Protein AF-A0AAU1M6K6-F1 (afdb_monomer)

Secondary structure (DSSP, 8-state):
-HHHHHHHHHHHHHHHHHHSS--S-GGGGGG---EEEEEETTEEEEEHHHHHHHH---GGGGS-HHHHHHHHHHHHHHHHHHHHHHTTT----S--GGGT--GGGEEEEEE-HHHHHHHSS-TTS-HHHHHHHHHHHHHHHIIIIIGGG---HHHHHHHHHHHHHHHHHHHHHHHHHHHHHTTTS-HHHHHHHHHHHHSHHHHHHHHS-HHHHHHHHT-PPPHHHHTT--TTSGGGGHHHHHS-HHHHHHHHHHHHHHHHHHHHHHHHHTT-

pLDDT: mean 90.62, std 7.5, range [57.94, 98.25]

Solvent-accessible surface area (backbone atoms only — not comparable to full-atom values): 15129 Å² total; per-residue (Å²): 105,73,66,63,29,51,52,38,43,51,48,52,53,50,22,44,66,73,42,42,88,81,59,93,48,78,83,55,55,83,72,48,44,50,29,43,39,35,21,50,78,85,42,56,43,44,30,53,63,41,46,25,69,78,67,70,47,59,62,73,42,72,76,40,69,85,52,34,52,58,52,57,47,50,53,50,52,52,54,49,49,52,50,35,58,76,53,74,59,64,79,84,86,70,80,50,31,74,79,71,64,53,75,87,42,52,46,79,47,77,35,37,48,70,68,50,43,63,62,23,48,55,76,85,55,53,62,26,53,43,50,52,51,49,39,46,37,9,53,36,36,37,53,49,54,52,47,56,66,39,78,40,79,89,47,44,62,58,51,52,50,51,46,52,53,53,48,44,54,44,53,57,49,51,52,52,45,43,75,74,45,43,88,72,43,52,71,71,57,36,48,52,54,46,54,50,57,68,32,70,68,43,42,49,57,75,67,49,57,68,68,57,58,41,36,72,73,80,43,78,60,57,70,83,43,50,79,60,47,34,95,87,37,76,77,33,30,52,46,62,65,73,32,59,71,67,56,25,47,49,51,69,72,38,46,64,62,50,45,44,50,48,32,50,50,46,36,58,51,43,60,104

Radius of gyration: 20.3 Å; Cα contacts (8 Å, |Δi|>4): 291; chains: 1; bounding box: 46×46×63 Å

Mean predicted aligned error: 5.07 Å

Sequence (272 aa):
MAEVSADFRRIIDEHRQEFLNNTWLPLARSLEKDLVLWRFRGRLVSTSHTASFFLALPPQSFQKLDVLGPEVRAIAVEQGSYIAAAANGLPWEGRSFLDAVQKTDLTEKEVRAEKHYQRSFDPVLPEEAKASLTAMTCALNTVDLLLADDTGYSSAFSVWKLRYIVLHHVLSSLRKLDEQHGAELRPPDRALLKEILNAPTSILILQAHGGFRNTLMHYRPERRVEEQLSLHAPFYGLLDAYFPADEARSLGDGLASHTAHVADRMHAWSGG

Nearest PDB structures (foldseek):
  6vfk-assembly1_B  TM=3.993E-01  e=2.623E+00  synthetic construct
  6u1s-assembly1_A  TM=3.417E-01  e=5.277E+00  synthetic construct

Structure (mmCIF, N/CA/C/O backbone):
data_AF-A0AAU1M6K6-F1
#
_entry.id   AF-A0AAU1M6K6-F1
#
loop_
_atom_site.group_PDB
_atom_site.id
_atom_site.type_symbol
_atom_site.label_atom_id
_atom_site.label_alt_id
_atom_site.label_comp_id
_atom_site.label_asym_id
_atom_site.label_entity_id
_atom_site.label_seq_id
_atom_site.pdbx_PDB_ins_code
_atom_site.Cartn_x
_atom_site.Cartn_y
_atom_site.Cartn_z
_atom_site.occupancy
_atom_site.B_iso_or_equiv
_atom_site.auth_seq_id
_atom_site.auth_comp_id
_atom_site.auth_asym_id
_atom_site.auth_atom_id
_atom_site.pdbx_PDB_model_num
ATOM 1 N N . MET A 1 1 ? -8.595 11.174 -2.517 1.00 62.31 1 MET A N 1
ATOM 2 C CA . MET A 1 1 ? -8.652 11.051 -1.052 1.00 62.31 1 MET A CA 1
ATOM 3 C C . MET A 1 1 ? -10.093 11.042 -0.588 1.00 62.31 1 MET A C 1
ATOM 5 O O . MET A 1 1 ? -10.468 10.030 -0.036 1.00 62.31 1 MET A O 1
ATOM 9 N N . ALA A 1 2 ? -10.920 12.043 -0.916 1.00 73.56 2 ALA A N 1
ATOM 10 C CA . ALA A 1 2 ? -12.325 12.086 -0.484 1.00 73.56 2 ALA A CA 1
ATOM 11 C C . ALA A 1 2 ? -13.145 10.802 -0.757 1.00 73.56 2 ALA A C 1
ATOM 13 O O . ALA A 1 2 ? -13.789 10.309 0.160 1.00 73.56 2 ALA A O 1
ATOM 14 N N . GLU A 1 3 ? -13.080 10.230 -1.967 1.00 78.56 3 GLU A N 1
ATOM 15 C CA . GLU A 1 3 ? -13.801 8.983 -2.302 1.00 78.56 3 GLU A CA 1
ATOM 16 C C . GLU A 1 3 ? -13.290 7.774 -1.500 1.00 78.56 3 GLU A C 1
ATOM 18 O O . GLU A 1 3 ? -14.066 7.121 -0.816 1.00 78.56 3 GLU A O 1
ATOM 23 N N . VAL A 1 4 ? -11.972 7.545 -1.478 1.00 84.56 4 VAL A N 1
ATOM 24 C CA . VAL A 1 4 ? -11.348 6.458 -0.694 1.00 84.56 4 VAL A CA 1
ATOM 25 C C . VAL A 1 4 ? -11.658 6.595 0.802 1.00 84.56 4 VAL A C 1
ATOM 27 O O . VAL A 1 4 ? -11.960 5.613 1.473 1.00 84.56 4 VAL A O 1
ATOM 30 N N . SER A 1 5 ? -11.637 7.818 1.334 1.00 86.81 5 SER A N 1
ATOM 31 C CA . SER A 1 5 ? -12.045 8.101 2.711 1.00 86.81 5 SER A CA 1
ATOM 32 C C . SER A 1 5 ? -13.520 7.765 2.954 1.00 86.81 5 SER A C 1
ATOM 34 O O . SER A 1 5 ? -13.850 7.227 4.007 1.00 86.81 5 SER A O 1
ATOM 36 N N . ALA A 1 6 ? -14.411 8.030 1.996 1.00 91.62 6 ALA A N 1
ATOM 37 C CA . ALA A 1 6 ? -15.816 7.645 2.108 1.00 91.62 6 ALA A CA 1
ATOM 38 C C . ALA A 1 6 ? -15.994 6.116 2.126 1.00 91.62 6 ALA A C 1
ATOM 40 O O . ALA A 1 6 ? -16.757 5.608 2.949 1.00 91.62 6 ALA A O 1
ATOM 41 N N . ASP A 1 7 ? -15.242 5.383 1.301 1.00 94.12 7 ASP A N 1
ATOM 42 C CA . ASP A 1 7 ? -15.256 3.917 1.302 1.00 94.12 7 ASP A CA 1
ATOM 43 C C . ASP A 1 7 ? -14.778 3.344 2.638 1.00 94.12 7 ASP A C 1
ATOM 45 O O . ASP A 1 7 ? -15.442 2.483 3.215 1.00 94.12 7 ASP A O 1
ATOM 49 N N . PHE A 1 8 ? -13.664 3.850 3.179 1.00 96.44 8 PHE A N 1
ATOM 50 C CA . PHE A 1 8 ? -13.180 3.404 4.487 1.00 96.44 8 PHE A CA 1
ATOM 51 C C . PHE A 1 8 ? -14.142 3.753 5.617 1.00 96.44 8 PHE A C 1
ATOM 53 O O . PHE A 1 8 ? -14.324 2.930 6.509 1.00 96.44 8 PHE A O 1
ATOM 60 N N . ARG A 1 9 ? -14.791 4.922 5.577 1.00 97.19 9 ARG A N 1
ATOM 61 C CA . ARG A 1 9 ? -15.832 5.267 6.552 1.00 97.19 9 ARG A CA 1
ATOM 62 C C . ARG A 1 9 ? -16.959 4.235 6.530 1.00 97.19 9 ARG A C 1
ATOM 64 O O . ARG A 1 9 ? -17.299 3.698 7.578 1.00 97.19 9 ARG A O 1
ATOM 71 N N . ARG A 1 10 ? -17.469 3.900 5.340 1.00 97.44 10 ARG A N 1
ATOM 72 C CA . ARG A 1 10 ? -18.501 2.868 5.172 1.00 97.44 10 ARG A CA 1
ATOM 73 C C . ARG A 1 10 ? -18.041 1.513 5.721 1.00 97.44 10 ARG A C 1
ATOM 75 O O . ARG A 1 10 ? -18.763 0.909 6.502 1.00 97.44 10 ARG A O 1
ATOM 82 N N . ILE A 1 11 ? -16.836 1.064 5.366 1.00 97.44 11 ILE A N 1
ATOM 83 C CA . ILE A 1 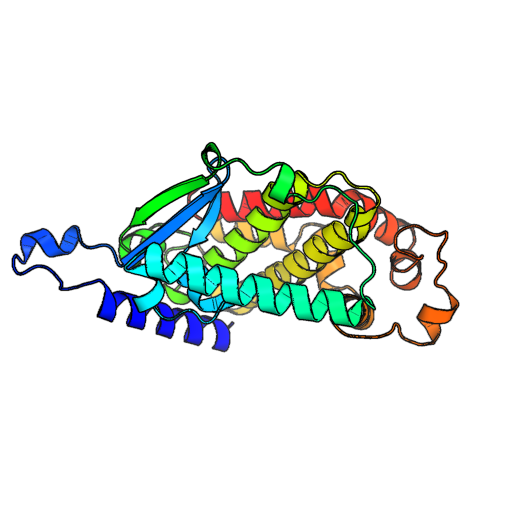11 ? -16.280 -0.223 5.823 1.00 97.44 11 ILE A CA 1
ATOM 84 C C . ILE A 1 11 ? -16.165 -0.276 7.352 1.00 97.44 11 ILE A C 1
ATOM 86 O O . ILE A 1 11 ? -16.524 -1.289 7.952 1.00 97.44 11 ILE A O 1
ATOM 90 N N . ILE A 1 12 ? -15.675 0.802 7.975 1.00 97.75 12 ILE A N 1
ATOM 91 C CA . ILE A 1 12 ? -15.562 0.915 9.435 1.00 97.75 12 ILE A CA 1
ATOM 92 C C . ILE A 1 12 ? -16.949 0.810 10.077 1.00 97.75 12 ILE A C 1
ATOM 94 O O . ILE A 1 12 ? -17.127 0.058 11.034 1.00 97.75 12 ILE A O 1
ATOM 98 N N . ASP A 1 13 ? -17.937 1.538 9.556 1.00 97.38 13 ASP A N 1
ATOM 99 C CA . ASP A 1 13 ? -19.293 1.534 10.106 1.00 97.38 13 ASP A CA 1
ATOM 100 C C . ASP A 1 13 ? -19.966 0.160 9.964 1.00 97.38 13 ASP A C 1
ATOM 102 O O . ASP A 1 13 ? -20.587 -0.320 10.913 1.00 97.38 13 ASP A O 1
ATOM 106 N N . GLU A 1 14 ? -19.788 -0.512 8.827 1.00 97.12 14 GLU A N 1
ATOM 107 C CA . GLU A 1 14 ? -20.291 -1.870 8.591 1.00 97.12 14 GLU A CA 1
ATOM 108 C C . GLU A 1 14 ? -19.639 -2.896 9.537 1.00 97.12 14 GLU A C 1
ATOM 110 O O . GLU A 1 14 ? -20.337 -3.721 10.125 1.00 97.12 14 GLU A O 1
ATOM 115 N N . HIS A 1 15 ? -18.323 -2.815 9.768 1.00 97.00 15 HIS A N 1
ATOM 116 C CA . HIS A 1 15 ? -17.641 -3.679 10.743 1.00 97.00 15 HIS A CA 1
ATOM 117 C C . HIS A 1 15 ? -18.132 -3.433 12.168 1.00 97.00 15 HIS A C 1
ATOM 119 O O . HIS A 1 15 ? -18.357 -4.374 12.928 1.00 97.00 15 HIS A O 1
ATOM 125 N N . ARG A 1 16 ? -18.338 -2.169 12.542 1.00 96.62 16 ARG A N 1
ATOM 126 C CA . ARG A 1 16 ? -18.864 -1.816 13.863 1.00 96.62 16 ARG A CA 1
ATOM 127 C C . ARG A 1 16 ? -20.260 -2.376 14.088 1.00 96.62 16 ARG A C 1
ATOM 129 O O . ARG A 1 16 ? -20.544 -2.862 15.179 1.00 96.62 16 ARG A O 1
ATOM 136 N N . GLN A 1 17 ? -21.122 -2.292 13.079 1.00 95.50 17 GLN A N 1
ATOM 137 C CA . GLN A 1 17 ? -22.475 -2.842 13.142 1.00 95.50 17 GLN A CA 1
ATOM 138 C C . GLN A 1 17 ? -22.464 -4.365 13.278 1.00 95.50 17 GLN A C 1
ATOM 140 O O . GLN A 1 17 ? -23.272 -4.902 14.028 1.00 95.50 17 GLN A O 1
ATOM 145 N N . GLU A 1 18 ? -21.538 -5.041 12.597 1.00 95.12 18 GLU A N 1
ATOM 146 C CA . GLU A 1 18 ? -21.450 -6.500 12.622 1.00 95.12 18 GLU A CA 1
ATOM 147 C C . GLU A 1 18 ? -20.834 -7.046 13.920 1.00 95.12 18 GLU A C 1
ATOM 149 O O . GLU A 1 18 ? -21.307 -8.039 14.470 1.00 95.12 18 GLU A O 1
ATOM 154 N N . PHE A 1 19 ? -19.764 -6.419 14.417 1.00 94.88 19 PHE A N 1
ATOM 155 C CA . PHE A 1 19 ? -18.916 -7.016 15.455 1.00 94.88 19 PHE A CA 1
ATOM 156 C C . PHE A 1 19 ? -19.085 -6.419 16.857 1.00 94.88 19 PHE A C 1
ATOM 158 O O . PHE A 1 19 ? -18.608 -7.006 17.834 1.00 94.88 19 PHE A O 1
ATOM 165 N N . LEU A 1 20 ? -19.744 -5.265 16.992 1.00 94.31 20 LEU A N 1
ATOM 166 C CA . LEU A 1 20 ? -19.901 -4.575 18.275 1.00 94.31 20 LEU A CA 1
ATOM 167 C C . LEU A 1 20 ? -21.320 -4.679 18.830 1.00 94.31 20 LEU A C 1
ATOM 169 O O . LEU A 1 20 ? -22.262 -5.049 18.139 1.00 94.31 20 LEU A O 1
ATOM 173 N N . ASN A 1 21 ? -21.480 -4.299 20.099 1.00 90.06 21 ASN A N 1
ATOM 174 C CA . ASN A 1 21 ? -22.718 -4.439 20.870 1.00 90.06 21 ASN A CA 1
ATOM 175 C C . ASN A 1 21 ? -23.214 -5.892 20.975 1.00 90.06 21 ASN A C 1
ATOM 177 O O . ASN A 1 21 ? -24.410 -6.135 21.138 1.00 90.06 21 ASN A O 1
ATOM 181 N N . ASN A 1 22 ? -22.296 -6.857 20.921 1.00 86.75 22 ASN A N 1
ATOM 182 C CA . ASN A 1 22 ? -22.595 -8.285 21.013 1.00 86.75 22 ASN A CA 1
ATOM 183 C C . ASN A 1 22 ? -22.625 -8.797 22.466 1.00 86.75 22 ASN A C 1
ATOM 185 O O . ASN A 1 22 ? -22.927 -9.966 22.708 1.00 86.75 22 ASN A O 1
ATOM 189 N N . THR A 1 23 ? -22.342 -7.931 23.446 1.00 85.94 23 THR A N 1
ATOM 190 C CA . THR A 1 23 ? -22.410 -8.264 24.873 1.00 85.94 23 THR A CA 1
ATOM 191 C C . THR A 1 23 ? -23.577 -7.591 25.598 1.00 85.94 23 THR A C 1
ATOM 193 O O . THR A 1 23 ? -23.852 -6.398 25.446 1.00 85.94 23 THR A O 1
ATOM 196 N N . TRP A 1 24 ? -24.239 -8.358 26.467 1.00 87.94 24 TRP A N 1
ATOM 197 C CA . TRP A 1 24 ? -25.318 -7.872 27.331 1.00 87.94 24 TRP A CA 1
ATOM 198 C C . TRP A 1 24 ? -24.808 -7.035 28.520 1.00 87.94 24 TRP A C 1
ATOM 200 O O . TRP A 1 24 ? -25.581 -6.291 29.120 1.00 87.94 24 TRP A O 1
ATOM 210 N N . LEU A 1 25 ? -23.514 -7.128 28.858 1.00 90.44 25 LEU A N 1
ATOM 211 C CA . LEU A 1 25 ? -22.886 -6.417 29.977 1.00 90.44 25 LEU A CA 1
ATOM 212 C C . LEU A 1 25 ? -22.258 -5.090 29.515 1.00 90.44 25 LEU A C 1
ATOM 214 O O . LEU A 1 25 ? -21.227 -5.118 28.840 1.00 90.44 25 LEU A O 1
ATOM 218 N N . PRO A 1 26 ? -22.759 -3.912 29.940 1.00 86.88 26 PRO A N 1
ATOM 219 C CA . PRO A 1 26 ? -22.221 -2.621 29.495 1.00 86.88 26 PRO A CA 1
ATOM 220 C C . PRO A 1 26 ? -20.719 -2.439 29.753 1.00 86.88 26 PRO A C 1
ATOM 222 O O . PRO A 1 26 ? -20.013 -1.871 28.924 1.00 86.88 26 PRO A O 1
ATOM 225 N N . LEU A 1 27 ? -20.208 -2.970 30.869 1.00 89.50 27 LEU A N 1
ATOM 226 C CA . LEU A 1 27 ? -18.786 -2.896 31.227 1.00 89.50 27 LEU A CA 1
ATOM 227 C C . LEU A 1 27 ? -17.891 -3.723 30.286 1.00 89.50 27 LEU A C 1
ATOM 229 O O . LEU A 1 27 ? -16.735 -3.364 30.056 1.00 89.50 27 LEU A O 1
ATOM 233 N N . ALA A 1 28 ? -18.429 -4.797 29.700 1.00 88.69 28 ALA A N 1
ATOM 234 C CA . ALA A 1 28 ? -17.701 -5.661 28.776 1.00 88.69 28 ALA A CA 1
ATOM 235 C C . ALA A 1 28 ? -17.595 -5.070 27.358 1.00 88.69 28 ALA A C 1
ATOM 237 O O . ALA A 1 28 ? -16.725 -5.490 26.601 1.00 88.69 28 ALA A O 1
ATOM 238 N N . ARG A 1 29 ? -18.392 -4.046 27.005 1.00 88.19 29 ARG A N 1
ATOM 239 C CA . ARG A 1 29 ? -18.372 -3.415 25.665 1.00 88.19 29 ARG A CA 1
ATOM 240 C C . ARG A 1 29 ? -17.002 -2.873 25.265 1.00 88.19 29 ARG A C 1
ATOM 242 O O . ARG A 1 29 ? -16.627 -2.879 24.100 1.00 88.19 29 ARG A O 1
ATOM 249 N N . SER A 1 30 ? -16.212 -2.429 26.242 1.00 87.25 30 SER A N 1
ATOM 250 C CA . SER A 1 30 ? -14.858 -1.912 26.003 1.00 87.25 30 SER A CA 1
ATOM 251 C C . SER A 1 30 ? -13.851 -2.977 25.529 1.00 87.25 30 SER A C 1
ATOM 253 O O . SER A 1 30 ? -12.761 -2.613 25.054 1.00 87.25 30 SER A O 1
ATOM 255 N N . LEU A 1 31 ? -14.206 -4.262 25.675 1.00 89.69 31 LEU A N 1
ATOM 256 C CA . LEU A 1 31 ? -13.426 -5.428 25.262 1.00 89.69 31 LEU A CA 1
ATOM 257 C C . LEU A 1 31 ? -13.758 -5.891 23.841 1.00 89.69 31 LEU A C 1
ATOM 259 O O . LEU A 1 31 ? -12.915 -6.562 23.250 1.00 89.69 31 LEU A O 1
ATOM 263 N N . GLU A 1 32 ? -14.916 -5.506 23.297 1.00 93.38 32 GLU A N 1
ATOM 264 C CA . GLU A 1 32 ? -15.340 -5.867 21.942 1.00 93.38 32 GLU A CA 1
ATOM 265 C C . GLU A 1 32 ? -14.319 -5.407 20.891 1.00 93.38 32 GLU A C 1
ATOM 267 O O . GLU A 1 32 ? -13.649 -4.374 21.049 1.00 93.38 32 GLU A O 1
ATOM 272 N N . LYS A 1 33 ? -14.206 -6.193 19.821 1.00 95.69 33 LYS A N 1
ATOM 273 C CA . LYS A 1 33 ? -13.241 -6.034 18.731 1.00 95.69 33 LYS A CA 1
ATOM 274 C C . LYS A 1 33 ? -13.995 -6.023 17.411 1.00 95.69 33 LYS A C 1
ATOM 276 O O . LYS A 1 33 ? -14.911 -6.809 17.238 1.00 95.69 33 LYS A O 1
ATOM 281 N N . ASP A 1 34 ? -13.596 -5.140 16.513 1.00 96.75 34 ASP A N 1
ATOM 282 C CA . ASP A 1 34 ? -14.179 -4.930 15.180 1.00 96.75 34 ASP A CA 1
ATOM 283 C C . ASP A 1 34 ? -13.103 -4.858 14.089 1.00 96.75 34 ASP A C 1
ATOM 285 O O . ASP A 1 34 ? -13.408 -4.626 12.924 1.00 96.75 34 ASP A O 1
ATOM 289 N N . LEU A 1 35 ? -11.831 -5.056 14.449 1.00 97.38 35 LEU A N 1
ATOM 290 C CA . LEU A 1 35 ? -10.710 -4.985 13.525 1.00 97.38 35 LEU A CA 1
ATOM 291 C C . LEU A 1 35 ? -9.717 -6.111 13.787 1.00 97.38 35 LEU A C 1
ATOM 293 O O . LEU A 1 35 ? -9.193 -6.245 14.894 1.00 97.38 35 LEU A O 1
ATOM 297 N N . VAL A 1 36 ? -9.387 -6.856 12.738 1.00 96.69 36 VAL A N 1
ATOM 298 C CA . VAL A 1 36 ? -8.306 -7.846 12.757 1.00 96.69 36 VAL A CA 1
ATOM 299 C C . VAL A 1 36 ? -7.059 -7.237 12.126 1.00 96.69 36 VAL A C 1
ATOM 301 O O . VAL A 1 36 ? -7.145 -6.578 11.090 1.00 96.69 36 VAL A O 1
ATOM 304 N N . LEU A 1 37 ? -5.899 -7.436 12.752 1.00 97.12 37 LEU A N 1
ATOM 305 C CA . LEU A 1 37 ? -4.590 -7.026 12.247 1.00 97.12 37 LEU A CA 1
ATOM 306 C C . LEU A 1 37 ? -3.775 -8.267 11.879 1.00 97.12 37 LEU A C 1
ATOM 308 O O . LEU A 1 37 ? -3.483 -9.081 12.757 1.00 97.12 37 LEU A O 1
ATOM 312 N N . TRP A 1 38 ? -3.338 -8.366 10.624 1.00 95.75 38 TRP A N 1
ATOM 313 C CA . TRP A 1 38 ? -2.443 -9.429 10.167 1.00 95.75 38 TRP A CA 1
ATOM 314 C C . TRP A 1 38 ? -1.035 -8.894 9.956 1.00 95.75 38 TRP A C 1
ATOM 316 O O . TRP A 1 38 ? -0.811 -7.931 9.214 1.00 95.75 38 TRP A O 1
ATOM 326 N N . ARG A 1 39 ? -0.071 -9.525 10.626 1.00 96.00 39 ARG A N 1
ATOM 327 C CA . ARG A 1 39 ? 1.337 -9.134 10.584 1.00 96.00 39 ARG A CA 1
ATOM 328 C C . ARG A 1 39 ? 2.200 -10.259 10.051 1.00 96.00 39 ARG A C 1
ATOM 330 O O . ARG A 1 39 ? 2.149 -11.362 10.585 1.00 96.00 39 ARG A O 1
ATOM 337 N N . PHE A 1 40 ? 3.028 -9.944 9.065 1.00 93.94 40 PHE A N 1
ATOM 338 C CA . PHE A 1 40 ? 4.049 -10.833 8.529 1.00 93.94 40 PHE A CA 1
ATOM 339 C C . PHE A 1 40 ? 5.414 -10.396 9.061 1.00 93.94 40 PHE A C 1
ATOM 341 O O . PHE A 1 40 ? 5.781 -9.227 8.915 1.0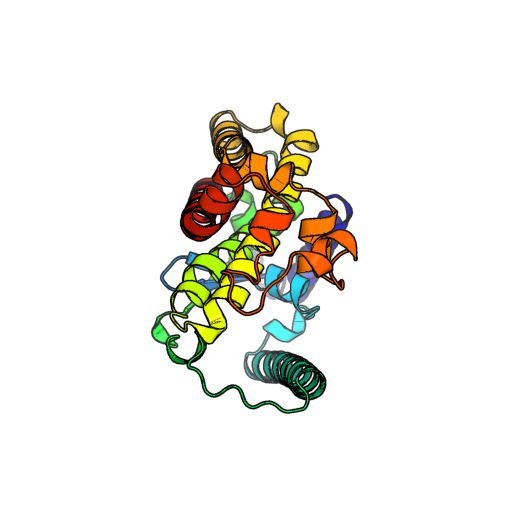0 93.94 40 PHE A O 1
ATOM 348 N N . ARG A 1 41 ? 6.131 -11.298 9.743 1.00 92.75 41 ARG A N 1
ATOM 349 C CA . ARG A 1 41 ? 7.431 -11.016 10.391 1.00 92.75 41 ARG A CA 1
ATOM 350 C C . ARG A 1 41 ? 7.406 -9.721 11.227 1.00 92.75 41 ARG A C 1
ATOM 352 O O . ARG A 1 41 ? 8.306 -8.890 11.174 1.00 92.75 41 ARG A O 1
ATOM 359 N N . GLY A 1 42 ? 6.317 -9.526 11.977 1.00 93.19 42 GLY A N 1
ATOM 360 C CA . GLY A 1 42 ? 6.102 -8.376 12.865 1.00 93.19 42 GLY A CA 1
ATOM 361 C C . GLY A 1 42 ? 5.527 -7.114 12.207 1.00 93.19 42 GLY A C 1
ATOM 362 O O . GLY A 1 42 ? 4.986 -6.260 12.916 1.00 93.19 42 GLY A O 1
ATOM 363 N N . ARG A 1 43 ? 5.529 -6.991 10.875 1.00 94.75 43 ARG A N 1
ATOM 364 C CA . ARG A 1 43 ? 5.016 -5.804 10.167 1.00 94.75 43 ARG A CA 1
ATOM 365 C C . ARG A 1 43 ? 3.601 -6.011 9.646 1.00 94.75 43 ARG A C 1
ATOM 367 O O . ARG A 1 43 ? 3.244 -7.100 9.216 1.00 94.75 43 ARG A O 1
ATOM 374 N N . LEU A 1 44 ? 2.780 -4.965 9.707 1.00 96.56 44 LEU A N 1
ATOM 375 C CA . LEU A 1 44 ? 1.369 -5.022 9.316 1.00 96.56 44 LEU A CA 1
ATOM 376 C C . LEU A 1 44 ? 1.235 -5.161 7.797 1.00 96.56 44 LEU A C 1
ATOM 378 O O . LEU A 1 44 ? 1.611 -4.244 7.076 1.00 96.56 44 LEU A O 1
ATOM 382 N N . VAL A 1 45 ? 0.689 -6.277 7.322 1.00 95.62 45 VAL A N 1
ATOM 383 C CA . VAL A 1 45 ? 0.513 -6.545 5.882 1.00 95.62 45 VAL A CA 1
ATOM 384 C C . VAL A 1 45 ? -0.944 -6.518 5.449 1.00 95.62 45 VAL A C 1
ATOM 386 O O . VAL A 1 45 ? -1.219 -6.366 4.266 1.00 95.62 45 VAL A O 1
ATOM 389 N N . SER A 1 46 ? -1.887 -6.626 6.388 1.00 96.38 46 SER A N 1
ATOM 390 C CA . SER A 1 46 ? -3.309 -6.444 6.107 1.00 96.38 46 SER A CA 1
ATOM 391 C C . SER A 1 46 ? -4.099 -6.159 7.389 1.00 96.38 46 SER A C 1
ATOM 393 O O . SER A 1 46 ? -3.631 -6.399 8.505 1.00 96.38 46 SER A O 1
ATOM 395 N N . THR A 1 47 ? -5.322 -5.666 7.219 1.00 97.62 47 THR A N 1
ATOM 396 C CA . THR A 1 47 ? -6.360 -5.588 8.256 1.00 97.62 47 THR A CA 1
ATOM 397 C C . THR A 1 47 ? -7.700 -6.015 7.667 1.00 97.62 47 THR A C 1
ATOM 399 O O . THR A 1 47 ? -7.844 -5.982 6.444 1.00 97.62 47 THR A O 1
ATOM 402 N N . SER A 1 48 ? -8.695 -6.381 8.483 1.00 97.12 48 SER A N 1
ATOM 403 C CA . SER A 1 48 ? -10.031 -6.734 7.957 1.00 97.12 48 SER A CA 1
ATOM 404 C C . SER A 1 48 ? -10.641 -5.594 7.130 1.00 97.12 48 SER A C 1
ATOM 406 O O . SER A 1 48 ? -11.181 -5.838 6.053 1.00 97.12 48 SER A O 1
ATOM 408 N N . HIS A 1 49 ? -10.433 -4.335 7.533 1.00 97.88 49 HIS A N 1
ATOM 409 C CA . HIS A 1 49 ? -10.831 -3.166 6.738 1.00 97.88 49 HIS A CA 1
ATOM 410 C C . HIS A 1 49 ? -10.083 -3.062 5.401 1.00 97.88 49 HIS A C 1
ATOM 412 O O . HIS A 1 49 ? -10.697 -2.816 4.367 1.00 97.88 49 HIS A O 1
ATOM 418 N N . THR A 1 50 ? -8.761 -3.263 5.401 1.00 96.94 50 THR A N 1
ATOM 419 C CA . THR A 1 50 ? -7.942 -3.243 4.178 1.00 96.94 50 THR A CA 1
ATOM 420 C C . THR A 1 50 ? -8.347 -4.370 3.225 1.00 96.94 50 THR A C 1
ATOM 422 O O . THR A 1 50 ? -8.479 -4.141 2.025 1.00 96.94 50 THR A O 1
ATOM 425 N N . ALA A 1 51 ? -8.586 -5.574 3.750 1.00 95.50 51 ALA A N 1
ATOM 426 C CA . ALA A 1 51 ? -9.063 -6.715 2.976 1.00 95.50 51 ALA A CA 1
ATOM 427 C C . ALA A 1 51 ? -10.454 -6.444 2.385 1.00 95.50 51 ALA A C 1
ATOM 429 O O . ALA A 1 51 ? -10.659 -6.672 1.198 1.00 95.50 51 ALA A O 1
ATOM 430 N N . SER A 1 52 ? -11.372 -5.876 3.171 1.00 95.94 52 SER A N 1
ATOM 431 C CA . SER A 1 52 ? -12.700 -5.466 2.694 1.00 95.94 52 SER A CA 1
ATOM 432 C C . SER A 1 52 ? -12.610 -4.448 1.560 1.00 95.94 52 SER A C 1
ATOM 434 O O . SER A 1 52 ? -13.313 -4.568 0.564 1.00 95.94 52 SER A O 1
ATOM 436 N N . PHE A 1 53 ? -11.703 -3.473 1.673 1.00 95.75 53 PHE A N 1
ATOM 437 C CA . PHE A 1 53 ? -11.499 -2.456 0.644 1.00 95.75 53 PHE A CA 1
ATOM 438 C C . PHE A 1 53 ? -10.961 -3.047 -0.668 1.00 95.75 53 PHE A C 1
ATOM 440 O O . PHE A 1 53 ? -11.510 -2.780 -1.732 1.00 95.75 53 PHE A O 1
ATOM 447 N N . PHE A 1 54 ? -9.900 -3.860 -0.613 1.00 92.50 54 PHE A N 1
ATOM 448 C CA . PHE A 1 54 ? -9.246 -4.369 -1.826 1.00 92.50 54 PHE A CA 1
ATOM 449 C C . PHE A 1 54 ? -9.935 -5.581 -2.458 1.00 92.50 54 PHE A C 1
ATOM 451 O O . PHE A 1 54 ? -9.813 -5.777 -3.665 1.00 92.50 54 PHE A O 1
ATOM 458 N N . LEU A 1 55 ? -10.621 -6.403 -1.661 1.00 92.19 55 LEU A N 1
ATOM 459 C CA . LEU A 1 55 ? -11.255 -7.644 -2.118 1.00 92.19 55 LEU A CA 1
ATOM 460 C C . LEU A 1 55 ? -12.784 -7.549 -2.173 1.00 92.19 55 LEU A C 1
ATOM 462 O O . LEU A 1 55 ? -13.429 -8.531 -2.522 1.00 92.19 55 LEU A O 1
ATOM 466 N N . ALA A 1 56 ? -13.358 -6.394 -1.816 1.00 92.31 56 ALA A N 1
ATOM 467 C CA . ALA A 1 56 ? -14.803 -6.186 -1.699 1.00 92.31 56 ALA A CA 1
ATOM 468 C C . ALA A 1 56 ? -15.499 -7.218 -0.784 1.00 92.31 56 ALA A C 1
ATOM 470 O O . ALA A 1 56 ? -16.670 -7.540 -0.983 1.00 92.31 56 ALA A O 1
ATOM 471 N N . LEU A 1 57 ? -14.777 -7.738 0.218 1.00 92.06 57 LEU A N 1
ATOM 472 C CA . LEU A 1 57 ? -15.326 -8.688 1.182 1.00 92.06 57 LEU A CA 1
ATOM 473 C C . LEU A 1 57 ? -16.218 -7.957 2.192 1.00 92.06 57 LEU A C 1
ATOM 475 O O . LEU A 1 57 ? -15.784 -6.951 2.763 1.00 92.06 57 LEU A O 1
ATOM 479 N N . PRO A 1 58 ? -17.443 -8.441 2.438 1.00 93.19 58 PRO A N 1
ATOM 480 C CA . PRO A 1 58 ? -18.303 -7.868 3.456 1.00 93.19 58 PRO A CA 1
ATOM 481 C C . PRO A 1 58 ? -17.833 -8.282 4.871 1.00 93.19 58 PRO A C 1
ATOM 483 O O . PRO A 1 58 ? -17.133 -9.288 5.021 1.00 93.19 58 PRO A O 1
ATOM 486 N N . PRO A 1 59 ? -18.213 -7.552 5.940 1.00 92.31 59 PRO A N 1
ATOM 487 C CA . PRO A 1 59 ? -17.772 -7.858 7.305 1.00 92.31 59 PRO A CA 1
ATOM 488 C C . PRO A 1 59 ? -18.076 -9.297 7.748 1.00 92.31 59 PRO A C 1
ATOM 490 O O . PRO A 1 59 ? -17.290 -9.907 8.469 1.00 92.31 59 PRO A O 1
ATOM 493 N N . GLN A 1 60 ? -19.189 -9.873 7.285 1.00 91.81 60 GLN A N 1
ATOM 494 C CA . GLN A 1 60 ? -19.624 -11.221 7.657 1.00 91.81 60 GLN A CA 1
ATOM 495 C C . GLN A 1 60 ? -18.605 -12.294 7.251 1.00 91.81 60 GLN A C 1
ATOM 497 O O . GLN A 1 60 ? -18.456 -13.292 7.959 1.00 91.81 60 GLN A O 1
ATOM 502 N N . SER A 1 61 ? -17.843 -12.063 6.177 1.00 91.00 61 SER A N 1
ATOM 503 C CA . SER A 1 61 ? -16.780 -12.964 5.725 1.00 91.00 61 SER A CA 1
ATOM 504 C C . SER A 1 61 ? -15.697 -13.174 6.785 1.00 91.00 61 SER A C 1
ATOM 506 O O . SER A 1 61 ? -15.064 -14.224 6.811 1.00 91.00 61 SER A O 1
ATOM 508 N N . PHE A 1 62 ? -15.497 -12.217 7.697 1.00 90.69 62 PHE A N 1
ATOM 509 C CA . PHE A 1 62 ? -14.461 -12.279 8.734 1.00 90.69 62 PHE A CA 1
ATOM 510 C C . PHE A 1 62 ? -14.924 -12.942 10.039 1.00 90.69 62 PHE A C 1
ATOM 512 O O . PHE A 1 62 ? -14.110 -13.130 10.937 1.00 90.69 62 PHE A O 1
ATOM 519 N N . GLN A 1 63 ? -16.198 -13.333 10.164 1.00 84.88 63 GLN A N 1
ATOM 520 C CA . GLN A 1 63 ? -16.704 -13.978 11.384 1.00 84.88 63 GLN A CA 1
ATOM 521 C C . GLN A 1 63 ? -16.121 -15.367 11.618 1.00 84.88 63 GLN A C 1
ATOM 523 O O . GLN A 1 63 ? -15.982 -15.803 12.762 1.00 84.88 63 GLN A O 1
ATOM 528 N N . LYS A 1 64 ? -15.855 -16.101 10.534 1.00 82.44 64 LYS A N 1
ATOM 529 C CA . LYS A 1 64 ? -15.397 -17.481 10.615 1.00 82.44 64 LYS A CA 1
ATOM 530 C C . LYS A 1 64 ? -14.402 -17.800 9.508 1.00 82.44 64 LYS A C 1
ATOM 532 O O . LYS A 1 64 ? -14.631 -17.527 8.331 1.00 82.44 64 LYS A O 1
ATOM 537 N N . LEU A 1 65 ? -13.302 -18.443 9.892 1.00 76.44 65 LEU A N 1
ATOM 538 C CA . LEU A 1 65 ? -12.235 -18.837 8.967 1.00 76.44 65 LEU A CA 1
ATOM 539 C C . LEU A 1 65 ? -12.698 -19.847 7.904 1.00 76.44 65 LEU A C 1
ATOM 541 O O . LEU A 1 65 ? -12.130 -19.879 6.813 1.00 76.44 65 LEU A O 1
ATOM 545 N N . ASP A 1 66 ? -13.716 -20.656 8.205 1.00 83.12 66 ASP A N 1
ATOM 546 C CA . ASP A 1 66 ? -14.322 -21.604 7.263 1.00 83.12 66 ASP A CA 1
ATOM 547 C C . ASP A 1 66 ? -15.156 -20.920 6.167 1.00 83.12 66 ASP A C 1
ATOM 549 O O . ASP A 1 66 ? -15.426 -21.551 5.150 1.00 83.12 66 ASP A O 1
ATOM 553 N N . VAL A 1 67 ? -15.495 -19.636 6.329 1.00 83.94 67 VAL A N 1
ATOM 554 C CA . VAL A 1 67 ? -16.108 -18.790 5.292 1.00 83.94 67 VAL A CA 1
ATOM 555 C C . VAL A 1 67 ? -15.034 -18.000 4.541 1.00 83.94 67 VAL A C 1
ATOM 557 O O . VAL A 1 67 ? -14.954 -18.076 3.314 1.00 83.94 67 VAL A O 1
ATOM 560 N N . LEU A 1 68 ? -14.145 -17.316 5.273 1.00 87.69 68 LEU A N 1
ATOM 561 C CA . LEU A 1 68 ? -13.114 -16.457 4.683 1.00 87.69 68 LEU A CA 1
ATOM 562 C C . LEU A 1 68 ? -12.170 -17.221 3.746 1.00 87.69 68 LEU A C 1
ATOM 564 O O . LEU A 1 68 ? -11.852 -16.755 2.653 1.00 87.69 68 LEU A O 1
ATOM 568 N N . GLY A 1 69 ? -11.699 -18.397 4.175 1.00 87.06 69 GLY A N 1
ATOM 569 C CA . GLY A 1 69 ? -10.733 -19.194 3.419 1.00 87.06 69 GLY A CA 1
ATOM 570 C C . GLY A 1 69 ? -11.241 -19.576 2.022 1.00 87.06 69 GLY A C 1
ATOM 571 O O . GLY A 1 69 ? -10.551 -19.300 1.037 1.00 87.06 69 GLY A O 1
ATOM 572 N N . PRO A 1 70 ? -12.435 -20.189 1.904 1.00 90.88 70 PRO A N 1
ATOM 573 C CA . PRO A 1 70 ? -13.053 -20.473 0.613 1.00 90.88 70 PRO A CA 1
ATOM 574 C C . PRO A 1 70 ? -13.298 -19.242 -0.265 1.00 90.88 70 PRO A C 1
ATOM 576 O O . PRO A 1 70 ? -13.037 -19.328 -1.464 1.00 90.88 70 PRO A O 1
ATOM 579 N N . GLU A 1 71 ? -13.740 -18.111 0.292 1.00 89.19 71 GLU A N 1
ATOM 580 C CA . GLU A 1 71 ? -13.971 -16.880 -0.483 1.00 89.19 71 GLU A CA 1
ATOM 581 C C . GLU A 1 71 ? -12.671 -16.307 -1.054 1.00 89.19 71 GLU A C 1
ATOM 583 O O . GLU A 1 71 ? -12.566 -16.077 -2.260 1.00 89.19 71 GLU A O 1
ATOM 588 N N . VAL A 1 72 ? -11.636 -16.163 -0.220 1.00 89.69 72 VAL A N 1
ATOM 589 C CA . VAL A 1 72 ? -10.312 -15.701 -0.669 1.00 89.69 72 VAL A CA 1
ATOM 590 C C . VAL A 1 72 ? -9.730 -16.662 -1.707 1.00 89.69 72 VAL A C 1
ATOM 592 O O . VAL A 1 72 ? -9.157 -16.227 -2.707 1.00 89.69 72 VAL A O 1
ATOM 595 N N . ARG A 1 73 ? -9.915 -17.977 -1.520 1.00 89.81 73 ARG A N 1
ATOM 596 C CA . ARG A 1 73 ? -9.500 -18.983 -2.505 1.00 89.81 73 ARG A CA 1
ATOM 597 C C . ARG A 1 73 ? -10.252 -18.828 -3.824 1.00 89.81 73 ARG A C 1
ATOM 599 O O . ARG A 1 73 ? -9.622 -18.957 -4.868 1.00 89.81 73 ARG A O 1
ATOM 606 N N . ALA A 1 74 ? -11.559 -18.578 -3.797 1.00 91.06 74 ALA A N 1
ATOM 607 C CA . ALA A 1 74 ? -12.355 -18.387 -5.006 1.00 91.06 74 ALA A CA 1
ATOM 608 C C . ALA A 1 74 ? -11.854 -17.177 -5.809 1.00 91.06 74 ALA A C 1
ATOM 610 O O . ALA A 1 74 ? -11.575 -17.325 -6.998 1.00 91.06 74 ALA A O 1
ATOM 611 N N . ILE A 1 75 ? -11.618 -16.042 -5.139 1.00 89.88 75 ILE A N 1
ATOM 612 C CA . ILE A 1 75 ? -11.041 -14.835 -5.754 1.00 89.88 75 ILE A CA 1
ATOM 613 C C . ILE A 1 75 ? -9.669 -15.141 -6.373 1.00 89.88 75 ILE A C 1
ATOM 615 O O . ILE A 1 75 ? -9.417 -14.808 -7.530 1.00 89.88 75 ILE A O 1
ATOM 619 N N . ALA A 1 76 ? -8.783 -15.815 -5.633 1.00 89.38 76 ALA A N 1
ATOM 620 C CA . ALA A 1 76 ? -7.448 -16.156 -6.124 1.00 89.38 76 ALA A CA 1
ATOM 621 C C . ALA A 1 76 ? -7.486 -17.109 -7.335 1.00 89.38 76 ALA A C 1
ATOM 623 O O . ALA A 1 76 ? -6.726 -16.931 -8.287 1.00 89.38 76 ALA A O 1
ATOM 624 N N . VAL A 1 77 ? -8.377 -18.108 -7.324 1.00 90.12 77 VAL A N 1
ATOM 625 C CA . VAL A 1 77 ? -8.562 -19.049 -8.443 1.00 90.12 77 VAL A CA 1
ATOM 626 C C . VAL A 1 77 ? -9.112 -18.337 -9.675 1.00 90.12 77 VAL A C 1
ATOM 628 O O . VAL A 1 77 ? -8.635 -18.598 -10.780 1.00 90.12 77 VAL A O 1
ATOM 631 N N . GLU A 1 78 ? -10.073 -17.429 -9.513 1.00 89.56 78 GLU A N 1
ATOM 632 C CA . GLU A 1 78 ? -10.620 -16.635 -10.616 1.00 89.56 78 GLU A CA 1
ATOM 633 C C . GLU A 1 78 ? -9.539 -15.747 -11.249 1.00 89.56 78 GLU A C 1
ATOM 635 O O . GLU A 1 78 ? -9.314 -15.811 -12.461 1.00 89.56 78 GLU A O 1
ATOM 640 N N . GLN A 1 79 ? -8.796 -14.997 -10.428 1.00 87.12 79 GLN A N 1
ATOM 641 C CA . GLN A 1 79 ? -7.686 -14.159 -10.890 1.00 87.12 79 GLN A CA 1
ATOM 642 C C . GLN A 1 79 ? -6.602 -14.983 -11.599 1.00 87.12 79 GLN A C 1
ATOM 644 O O . GLN A 1 79 ? -6.156 -14.618 -12.688 1.00 87.12 79 GLN A O 1
ATOM 649 N N . GLY A 1 80 ? -6.207 -16.119 -11.017 1.00 84.62 80 GLY A N 1
ATOM 650 C CA . GLY A 1 80 ? -5.228 -17.027 -11.612 1.00 84.62 80 GLY A CA 1
ATOM 651 C C . GLY A 1 80 ? -5.699 -17.609 -12.946 1.00 84.62 80 GLY A C 1
ATOM 652 O O . GLY A 1 8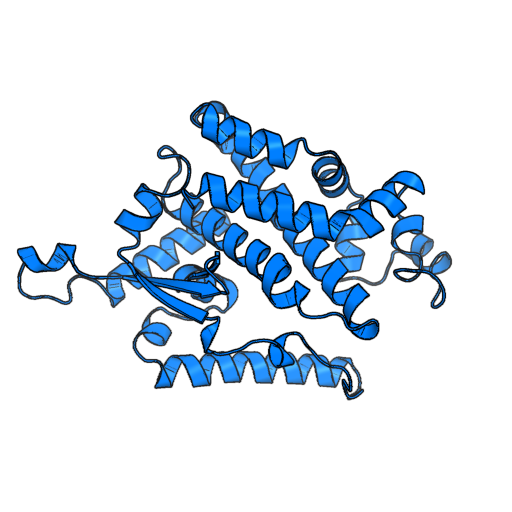0 ? -4.924 -17.661 -13.898 1.00 84.62 80 GLY A O 1
ATOM 653 N N . SER A 1 81 ? -6.978 -17.981 -13.049 1.00 85.25 81 SER A N 1
ATOM 654 C CA . SER A 1 81 ? -7.569 -18.519 -14.282 1.00 85.25 81 SER A CA 1
ATOM 655 C C . SER A 1 81 ? -7.597 -17.478 -15.400 1.00 85.25 81 SER A C 1
ATOM 657 O O . SER A 1 81 ? -7.252 -17.789 -16.539 1.00 85.25 81 SER A O 1
ATOM 659 N N . TYR A 1 82 ? -7.948 -16.229 -15.075 1.00 86.25 82 TYR A N 1
ATOM 660 C CA . TYR A 1 82 ? -7.900 -15.118 -16.025 1.00 86.25 82 TYR A CA 1
ATOM 661 C C . TYR A 1 82 ? -6.475 -14.873 -16.543 1.00 86.25 82 TYR A C 1
ATOM 663 O O . TYR A 1 82 ? -6.264 -14.773 -17.752 1.00 86.25 82 TYR A O 1
ATOM 671 N N . ILE A 1 83 ? -5.482 -14.828 -15.646 1.00 82.62 83 ILE A N 1
ATOM 672 C CA . ILE A 1 83 ? -4.072 -14.642 -16.021 1.00 82.62 83 ILE A CA 1
ATOM 673 C C . ILE A 1 83 ? -3.578 -15.814 -16.874 1.00 82.62 83 ILE A C 1
ATOM 675 O O . ILE A 1 83 ? -2.939 -15.585 -17.898 1.00 82.62 83 ILE A O 1
ATOM 679 N N . ALA A 1 84 ? -3.902 -17.054 -16.499 1.00 82.25 84 ALA A N 1
ATOM 680 C CA . ALA A 1 84 ? -3.533 -18.239 -17.268 1.00 82.25 84 ALA A CA 1
ATOM 681 C C . ALA A 1 84 ? -4.125 -18.199 -18.685 1.00 82.25 84 ALA A C 1
ATOM 683 O O . ALA A 1 84 ? -3.413 -18.472 -19.650 1.00 82.25 84 ALA A O 1
ATOM 684 N N . ALA A 1 85 ? -5.391 -17.797 -18.832 1.00 84.50 85 ALA A N 1
ATOM 685 C CA . ALA A 1 85 ? -6.017 -17.620 -20.140 1.00 84.50 85 ALA A CA 1
ATOM 686 C C . ALA A 1 85 ? -5.332 -16.510 -20.959 1.00 84.50 85 ALA A C 1
ATOM 688 O O . ALA A 1 85 ? -5.022 -16.716 -22.131 1.00 84.50 85 ALA A O 1
ATOM 689 N N . ALA A 1 86 ? -5.033 -15.362 -20.340 1.00 80.69 86 ALA A N 1
ATOM 690 C CA . ALA A 1 86 ? -4.345 -14.244 -20.992 1.00 80.69 86 ALA A CA 1
ATOM 691 C C . ALA A 1 86 ? -2.902 -14.584 -21.407 1.00 80.69 86 ALA A C 1
ATOM 693 O O . ALA A 1 86 ? -2.414 -14.096 -22.425 1.00 80.69 86 ALA A O 1
ATOM 694 N N . ALA A 1 87 ? -2.230 -15.448 -20.648 1.00 79.44 87 ALA A N 1
ATOM 695 C CA . ALA A 1 87 ? -0.900 -15.963 -20.954 1.00 79.44 87 ALA A CA 1
ATOM 696 C C . ALA A 1 87 ? -0.918 -17.124 -21.969 1.00 79.44 87 ALA A C 1
ATOM 698 O O . ALA A 1 87 ? 0.104 -17.783 -22.145 1.00 79.44 87 ALA A O 1
ATOM 699 N N . ASN A 1 88 ? -2.056 -17.408 -22.620 1.00 80.88 88 ASN A N 1
ATOM 700 C CA . ASN A 1 88 ? -2.254 -18.565 -23.504 1.00 80.88 88 ASN A CA 1
ATOM 701 C C . ASN A 1 88 ? -1.851 -19.904 -22.857 1.00 80.88 88 ASN A C 1
ATOM 703 O O . ASN A 1 88 ? -1.354 -20.808 -23.526 1.00 80.88 88 ASN A O 1
ATOM 707 N N . GLY A 1 89 ? -2.040 -20.027 -21.543 1.00 66.81 89 GLY A N 1
ATOM 708 C CA . GLY A 1 89 ? -1.713 -21.229 -20.786 1.00 66.81 89 GLY A CA 1
ATOM 709 C C . GLY A 1 89 ? -0.216 -21.497 -20.627 1.00 66.81 89 GLY A C 1
ATOM 710 O O . GLY A 1 89 ? 0.135 -22.624 -20.289 1.00 66.81 89 GLY A O 1
ATOM 711 N N . LEU A 1 90 ? 0.663 -20.510 -20.861 1.00 69.25 90 LEU A N 1
ATOM 712 C CA . LEU A 1 90 ? 2.093 -20.662 -20.582 1.00 69.25 90 LEU A CA 1
ATOM 713 C C . LEU A 1 90 ? 2.290 -20.986 -19.088 1.00 69.25 90 LEU A C 1
ATOM 715 O O . LEU A 1 90 ? 1.937 -20.159 -18.241 1.00 69.25 90 LEU A O 1
ATOM 719 N N . PRO A 1 91 ? 2.816 -22.176 -18.744 1.00 67.25 91 PRO A N 1
ATOM 720 C CA . PRO A 1 91 ? 2.978 -22.566 -17.354 1.00 67.25 91 PRO A CA 1
ATOM 721 C C . PRO A 1 91 ? 4.052 -21.701 -16.688 1.00 67.25 91 PRO A C 1
ATOM 723 O O . PRO A 1 91 ? 5.133 -21.486 -17.235 1.00 67.25 91 PRO A O 1
ATOM 726 N N . TRP A 1 92 ? 3.760 -21.207 -15.484 1.00 71.62 92 TRP A N 1
ATOM 727 C CA . TRP A 1 92 ? 4.788 -20.640 -14.619 1.00 71.62 92 TRP A CA 1
ATOM 728 C C . TRP A 1 92 ? 5.561 -21.784 -13.959 1.00 71.62 92 TRP A C 1
ATOM 730 O O . TRP A 1 92 ? 5.006 -22.524 -13.151 1.00 71.62 92 TRP A O 1
ATOM 740 N N . GLU A 1 93 ? 6.837 -21.929 -14.309 1.00 70.75 93 GLU A N 1
ATOM 741 C CA . GLU A 1 93 ? 7.719 -22.988 -13.786 1.00 70.75 93 GLU A CA 1
ATOM 742 C C . GLU A 1 93 ? 8.686 -22.484 -12.697 1.00 70.75 93 GLU A C 1
ATOM 744 O O . GLU A 1 93 ? 9.516 -23.235 -12.184 1.00 70.75 93 GLU A O 1
ATOM 749 N N . GLY A 1 94 ? 8.608 -21.197 -12.344 1.00 71.19 94 GLY A N 1
ATOM 750 C CA . GLY A 1 94 ? 9.468 -20.582 -11.337 1.00 71.19 94 GLY A CA 1
ATOM 751 C C . GLY A 1 94 ? 8.973 -20.794 -9.906 1.00 71.19 94 GLY A C 1
ATOM 752 O O . GLY A 1 94 ? 7.808 -21.101 -9.661 1.00 71.19 94 GLY A O 1
ATOM 753 N N . ARG A 1 95 ? 9.851 -20.538 -8.934 1.00 74.81 95 ARG A N 1
ATOM 754 C CA . ARG A 1 95 ? 9.409 -20.278 -7.558 1.00 74.81 95 ARG A CA 1
ATOM 755 C C . ARG A 1 95 ? 8.710 -18.924 -7.501 1.00 74.81 95 ARG A C 1
ATOM 757 O O . ARG A 1 95 ? 9.085 -18.008 -8.225 1.00 74.81 95 ARG A O 1
ATOM 764 N N . SER A 1 96 ? 7.713 -18.815 -6.643 1.00 77.19 96 SER A N 1
ATOM 765 C CA . SER A 1 96 ? 7.052 -17.572 -6.266 1.00 77.19 96 SER A CA 1
ATOM 766 C C . SER A 1 96 ? 7.317 -17.280 -4.791 1.00 77.19 96 SER A C 1
ATOM 768 O O . SER A 1 96 ? 7.735 -18.159 -4.036 1.00 77.19 96 SER A O 1
ATOM 770 N N . PHE A 1 97 ? 7.009 -16.065 -4.339 1.00 79.56 97 PHE A N 1
ATOM 771 C CA . PHE A 1 97 ? 7.085 -15.737 -2.912 1.00 79.56 97 PHE A CA 1
ATOM 772 C C . PHE A 1 97 ? 6.262 -16.686 -2.020 1.00 79.56 97 PHE A C 1
ATOM 774 O O . PHE A 1 97 ? 6.643 -16.9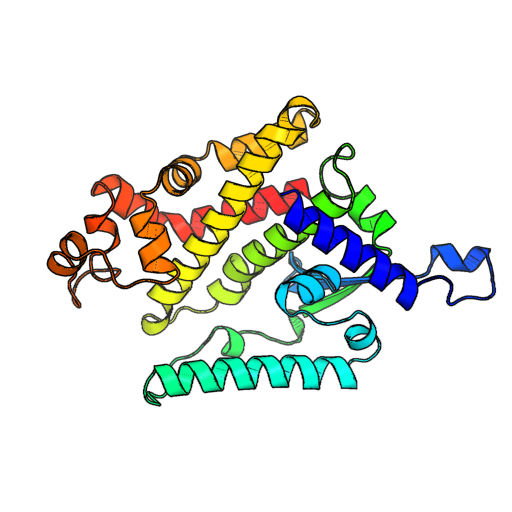33 -0.878 1.00 79.56 97 PHE A O 1
ATOM 781 N N . LEU A 1 98 ? 5.157 -17.256 -2.525 1.00 81.06 98 LEU A N 1
ATOM 782 C CA . LEU A 1 98 ? 4.325 -18.196 -1.765 1.00 81.06 98 LEU A CA 1
ATOM 783 C C . LEU A 1 98 ? 5.079 -19.475 -1.384 1.00 81.06 98 LEU A C 1
ATOM 785 O O . LEU A 1 98 ? 4.749 -20.080 -0.369 1.00 81.06 98 LEU A O 1
ATOM 789 N N . ASP A 1 99 ? 6.112 -19.851 -2.142 1.00 81.44 99 ASP A N 1
ATOM 790 C CA . ASP A 1 99 ? 6.955 -21.009 -1.831 1.00 81.44 99 ASP A CA 1
ATOM 791 C C . ASP A 1 99 ? 7.899 -20.749 -0.643 1.00 81.44 99 ASP A C 1
ATOM 793 O O . ASP A 1 99 ? 8.424 -21.692 -0.050 1.00 81.44 99 ASP A O 1
ATOM 797 N N . ALA A 1 100 ? 8.128 -19.478 -0.293 1.00 79.81 100 ALA A N 1
ATOM 798 C CA . ALA A 1 100 ? 8.980 -19.062 0.821 1.00 79.81 100 ALA A CA 1
ATOM 799 C C . ALA A 1 100 ? 8.189 -18.704 2.093 1.00 79.81 100 ALA A C 1
ATOM 801 O O . ALA A 1 100 ? 8.746 -18.725 3.192 1.00 79.81 100 ALA A O 1
ATOM 802 N N . VAL A 1 101 ? 6.896 -18.392 1.964 1.00 83.88 101 VAL A N 1
ATOM 803 C CA . VAL A 1 101 ? 6.035 -17.974 3.078 1.00 83.88 101 VAL A CA 1
ATOM 804 C C . VAL A 1 101 ? 5.721 -19.154 3.998 1.00 83.88 101 VAL A C 1
ATOM 806 O O . VAL A 1 101 ? 5.118 -20.146 3.589 1.00 83.88 101 VAL A O 1
ATOM 809 N N . GLN A 1 102 ? 6.052 -19.019 5.283 1.00 86.00 102 GLN A N 1
ATOM 810 C CA . GLN A 1 102 ? 5.666 -19.988 6.307 1.00 86.00 102 GLN A CA 1
ATOM 811 C C . GLN A 1 102 ? 4.486 -19.473 7.127 1.00 86.00 102 GLN A C 1
ATOM 813 O O . GLN A 1 102 ? 4.405 -18.293 7.460 1.00 86.00 102 GLN A O 1
ATOM 818 N N . LYS A 1 103 ? 3.582 -20.371 7.544 1.00 83.88 103 LYS A N 1
ATOM 819 C CA . LYS A 1 103 ? 2.451 -20.000 8.416 1.00 83.88 103 LYS A CA 1
ATOM 820 C C . LYS A 1 103 ? 2.918 -19.346 9.724 1.00 83.88 103 LYS A C 1
ATOM 822 O O . LYS A 1 103 ? 2.227 -18.482 10.248 1.00 83.88 103 LYS A O 1
ATOM 827 N N . THR A 1 104 ? 4.082 -19.743 10.236 1.00 89.88 104 THR A N 1
ATOM 828 C CA . THR A 1 104 ? 4.697 -19.192 11.453 1.00 89.88 104 THR A CA 1
ATOM 829 C C . THR A 1 104 ? 5.132 -17.736 11.318 1.00 89.88 104 THR A C 1
ATOM 831 O O . THR A 1 104 ? 5.278 -17.064 12.335 1.00 89.88 104 THR A O 1
ATOM 834 N N . ASP A 1 105 ? 5.309 -17.235 10.094 1.00 90.19 105 ASP A N 1
ATOM 835 C CA . ASP A 1 105 ? 5.651 -15.833 9.849 1.00 90.19 105 ASP A CA 1
ATOM 836 C C . ASP A 1 105 ? 4.434 -14.907 9.979 1.00 90.19 105 ASP A C 1
ATOM 838 O O . ASP A 1 105 ? 4.601 -13.691 10.108 1.00 90.19 105 ASP A O 1
ATOM 842 N N . LEU A 1 106 ? 3.216 -15.463 9.947 1.00 91.94 106 LEU A N 1
ATOM 843 C CA . LEU A 1 106 ? 1.966 -14.719 10.023 1.00 91.94 106 LEU A CA 1
ATOM 844 C C . LEU A 1 106 ? 1.390 -14.765 11.441 1.00 91.94 106 LEU A C 1
ATOM 846 O O . LEU A 1 106 ? 1.144 -15.827 12.010 1.00 91.94 106 LEU A O 1
ATOM 850 N N . THR A 1 107 ? 1.115 -13.588 11.991 1.00 94.69 107 THR A N 1
ATOM 851 C CA . THR A 1 107 ? 0.455 -13.418 13.288 1.00 94.69 107 THR A CA 1
ATOM 852 C C . THR A 1 107 ? -0.810 -12.594 13.138 1.00 94.69 107 THR A C 1
ATOM 854 O O . THR A 1 107 ? -0.916 -11.739 12.255 1.00 94.69 107 THR A O 1
ATOM 857 N N . GLU A 1 108 ? -1.763 -12.848 14.026 1.00 94.62 108 GLU A N 1
ATOM 858 C CA . GLU A 1 108 ? -3.065 -12.198 14.042 1.00 94.62 108 GLU A CA 1
ATOM 859 C C . GLU A 1 108 ? -3.316 -11.538 15.396 1.00 94.62 108 GLU A C 1
ATOM 861 O O . GLU A 1 108 ? -2.934 -12.065 16.445 1.00 94.62 108 GLU A O 1
ATOM 866 N N . LYS A 1 109 ? -3.957 -10.367 15.374 1.00 95.81 109 LYS A N 1
ATOM 867 C CA . LYS A 1 109 ? -4.403 -9.680 16.582 1.00 95.81 109 LYS A CA 1
ATOM 868 C C . LYS A 1 109 ? -5.710 -8.937 16.348 1.00 95.81 109 LYS A C 1
ATOM 870 O O . LYS A 1 109 ? -5.763 -8.018 15.535 1.00 95.81 109 LYS A O 1
ATOM 875 N N . GLU A 1 110 ? -6.711 -9.248 17.157 1.00 96.00 110 GLU A N 1
ATOM 876 C CA . GLU A 1 110 ? -7.977 -8.519 17.183 1.00 96.00 110 GLU A CA 1
ATOM 877 C C . GLU A 1 110 ? -7.890 -7.281 18.086 1.00 96.00 110 GLU A C 1
ATOM 879 O O . GLU A 1 110 ? -7.418 -7.318 19.232 1.00 96.00 110 GLU A O 1
ATOM 884 N N . VAL A 1 111 ? -8.353 -6.147 17.572 1.00 96.38 111 VAL A N 1
ATOM 885 C CA . VAL A 1 111 ? -8.346 -4.851 18.253 1.00 96.38 111 VAL A CA 1
ATOM 886 C C . VAL A 1 111 ? -9.680 -4.130 18.054 1.00 96.38 111 VAL A C 1
ATOM 888 O O . VAL A 1 111 ? -10.517 -4.521 17.249 1.00 96.38 111 VAL A O 1
ATOM 891 N N . ARG A 1 112 ? -9.886 -3.069 18.836 1.00 97.00 112 ARG A N 1
ATOM 892 C CA . ARG A 1 112 ? -10.965 -2.110 18.594 1.00 97.00 112 ARG A CA 1
ATOM 893 C C . ARG A 1 112 ? -10.446 -1.076 17.596 1.00 97.00 112 ARG A C 1
ATOM 895 O O . ARG A 1 112 ? -9.452 -0.420 17.920 1.00 97.00 112 ARG A O 1
ATOM 902 N N . ALA A 1 113 ? -11.092 -0.927 16.444 1.00 96.94 113 ALA A N 1
ATOM 903 C CA . ALA A 1 113 ? -10.726 -0.014 15.365 1.00 96.94 113 ALA A CA 1
ATOM 904 C C . ALA A 1 113 ? -10.537 1.412 15.885 1.00 96.94 113 ALA A C 1
ATOM 906 O O . ALA A 1 113 ? -9.463 1.983 15.727 1.00 96.94 113 ALA A O 1
ATOM 907 N N . GLU A 1 114 ? -11.519 1.913 16.638 1.00 95.69 114 GLU A N 1
ATOM 908 C CA . GLU A 1 114 ? -11.486 3.244 17.254 1.00 95.69 114 GLU A CA 1
ATOM 909 C C . GLU A 1 114 ? -10.199 3.463 18.067 1.00 95.69 114 GLU A C 1
ATOM 911 O O . GLU A 1 114 ? -9.461 4.420 17.845 1.00 95.69 114 GLU A O 1
ATOM 916 N N . LYS A 1 115 ? -9.865 2.528 18.971 1.00 95.50 115 LYS A N 1
ATOM 917 C CA . LYS A 1 115 ? -8.657 2.618 19.810 1.00 95.50 115 LYS A CA 1
ATOM 918 C C . LYS A 1 115 ? -7.375 2.474 18.992 1.00 95.50 115 LYS A C 1
ATOM 920 O O . LYS A 1 115 ? -6.358 3.061 19.358 1.00 95.50 115 LYS A O 1
ATOM 925 N N . HIS A 1 116 ? -7.395 1.646 17.950 1.00 96.50 116 HIS A N 1
ATOM 926 C CA . HIS A 1 116 ? -6.254 1.442 17.066 1.00 96.50 116 HIS A CA 1
ATOM 927 C C . HIS A 1 116 ? -5.958 2.719 16.277 1.00 96.50 116 HIS A C 1
ATOM 929 O O . HIS A 1 116 ? -4.879 3.286 16.429 1.00 96.50 116 HIS A O 1
ATOM 935 N N . TYR A 1 117 ? -6.937 3.234 15.535 1.00 96.88 117 TYR A N 1
ATOM 936 C CA . TYR A 1 117 ? -6.769 4.430 14.718 1.00 96.88 117 TYR A CA 1
ATOM 937 C C . TYR A 1 117 ? -6.580 5.695 15.556 1.00 96.88 117 TYR A C 1
ATOM 939 O O . TYR A 1 117 ? -5.795 6.558 15.178 1.00 96.88 117 TYR A O 1
ATOM 947 N N . GLN A 1 118 ? -7.180 5.814 16.742 1.00 95.19 118 GLN A N 1
ATOM 948 C CA . GLN A 1 118 ? -6.893 6.949 17.628 1.00 95.19 118 GLN A CA 1
ATOM 949 C C . GLN A 1 118 ? -5.397 7.055 17.976 1.00 95.19 118 GLN A C 1
ATOM 951 O O . GLN A 1 118 ? -4.884 8.162 18.133 1.00 95.19 118 GLN A O 1
ATOM 956 N N . ARG A 1 119 ? -4.696 5.919 18.071 1.00 95.12 119 ARG A N 1
ATOM 957 C CA . ARG A 1 119 ? -3.273 5.842 18.438 1.00 95.12 119 ARG A CA 1
ATOM 958 C C . ARG A 1 119 ? -2.315 5.865 17.247 1.00 95.12 119 ARG A C 1
ATOM 960 O O . ARG A 1 119 ? -1.119 6.015 17.469 1.00 95.12 119 ARG A O 1
ATOM 967 N N . SER A 1 120 ? -2.818 5.704 16.027 1.00 95.50 120 SER A N 1
ATOM 968 C CA . SER A 1 120 ? -2.003 5.668 14.813 1.00 95.50 120 SER A CA 1
ATOM 969 C C . SER A 1 120 ? -2.008 7.007 14.084 1.00 95.50 120 SER A C 1
ATOM 971 O O . SER A 1 120 ? -3.044 7.672 14.016 1.00 95.50 120 SER A O 1
ATOM 973 N N . PHE A 1 121 ? -0.863 7.357 13.489 1.00 96.94 121 PHE A N 1
ATOM 974 C CA . PHE A 1 121 ? -0.649 8.604 12.746 1.00 96.94 121 PHE A CA 1
ATOM 975 C C . PHE A 1 121 ? -0.968 9.859 13.578 1.00 96.94 121 PHE A C 1
ATOM 977 O O . PHE A 1 121 ? -1.055 9.820 14.809 1.00 96.94 121 PHE A O 1
ATOM 984 N N . ASP A 1 122 ? -1.127 10.996 12.905 1.00 97.38 122 ASP A N 1
ATOM 985 C CA . ASP A 1 122 ? -1.455 12.254 13.564 1.00 97.38 122 ASP A CA 1
ATOM 986 C C . ASP A 1 122 ? -2.891 12.242 14.140 1.00 97.38 122 ASP A C 1
ATOM 988 O O . ASP A 1 122 ? -3.828 11.856 13.434 1.00 97.38 122 ASP A O 1
ATOM 992 N N . PRO A 1 123 ? -3.112 12.665 15.400 1.00 95.69 123 PRO A N 1
ATOM 993 C CA . PRO A 1 123 ? -4.439 12.789 16.004 1.00 95.69 123 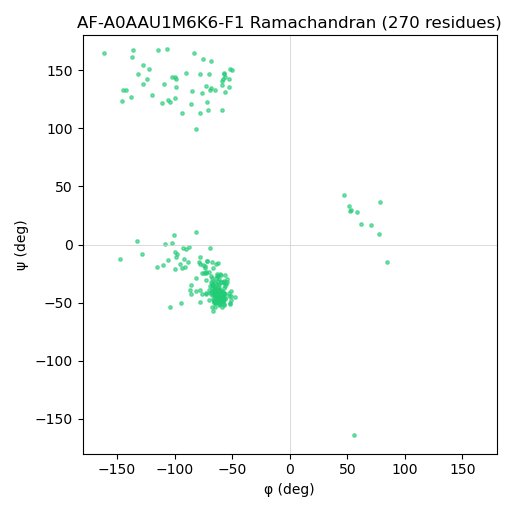PRO A CA 1
ATOM 994 C C . PRO A 1 123 ? -5.431 13.684 15.253 1.00 95.69 123 PRO A C 1
ATOM 996 O O . PRO A 1 123 ? -6.629 13.465 15.408 1.00 95.69 123 PRO A O 1
ATOM 999 N N . VAL A 1 124 ? -4.966 14.667 14.473 1.00 95.94 124 VAL A N 1
ATOM 1000 C CA . VAL A 1 124 ? -5.839 15.576 13.708 1.00 95.94 124 VAL A CA 1
ATOM 1001 C C . VAL A 1 124 ? -6.532 14.871 12.542 1.00 95.94 124 VAL A C 1
ATOM 1003 O O . VAL A 1 124 ? -7.588 15.306 12.088 1.00 95.94 124 VAL A O 1
ATOM 1006 N N . LEU A 1 125 ? -5.956 13.767 12.057 1.00 96.31 125 LEU A N 1
ATOM 1007 C CA . LEU A 1 125 ? -6.512 13.034 10.930 1.00 96.31 125 LEU A CA 1
ATOM 1008 C C . LEU A 1 125 ? -7.777 12.272 11.347 1.00 96.31 125 LEU A C 1
ATOM 1010 O O . LEU A 1 125 ? -7.775 11.597 12.384 1.00 96.31 125 LEU A O 1
ATOM 1014 N N . PRO A 1 126 ? -8.836 12.300 10.520 1.00 95.62 126 PRO A N 1
ATOM 1015 C CA . PRO A 1 126 ? -10.033 11.519 10.781 1.00 95.62 126 PRO A CA 1
ATOM 1016 C C . PRO A 1 126 ? -9.752 10.016 10.632 1.00 95.62 126 PRO A C 1
ATOM 1018 O O . PRO A 1 126 ? -8.801 9.594 9.964 1.00 95.62 126 PRO A O 1
ATOM 1021 N N . GLU A 1 127 ? -10.587 9.193 11.260 1.00 96.44 127 GLU A N 1
ATOM 1022 C CA . GLU A 1 127 ? -10.390 7.743 11.354 1.00 96.44 127 GLU A CA 1
ATOM 1023 C C . GLU A 1 127 ? -10.271 7.072 9.979 1.00 96.44 127 GLU A C 1
ATOM 1025 O O . GLU A 1 127 ? -9.378 6.256 9.756 1.00 96.44 127 GLU A O 1
ATOM 1030 N N . GLU A 1 128 ? -11.100 7.471 9.018 1.00 96.19 128 GLU A N 1
ATOM 1031 C CA . GLU A 1 128 ? -11.078 6.948 7.655 1.00 96.19 128 GLU A CA 1
ATOM 1032 C C . GLU A 1 128 ? -9.799 7.309 6.881 1.00 96.19 128 GLU A C 1
ATOM 1034 O O . GLU A 1 128 ? -9.320 6.521 6.058 1.00 96.19 128 GLU A O 1
ATOM 1039 N N . ALA A 1 129 ? -9.192 8.468 7.160 1.00 96.06 129 ALA A N 1
ATOM 1040 C CA . ALA A 1 129 ? -7.901 8.833 6.580 1.00 96.06 129 ALA A CA 1
ATOM 1041 C C . ALA A 1 129 ? -6.787 7.958 7.164 1.00 96.06 129 ALA A C 1
ATOM 1043 O O . ALA A 1 129 ? -5.915 7.492 6.431 1.00 96.06 129 ALA A O 1
ATOM 1044 N N . LYS A 1 130 ? -6.852 7.655 8.464 1.00 97.56 130 LYS A N 1
ATOM 1045 C CA . LYS A 1 130 ? -5.917 6.739 9.129 1.00 97.56 130 LYS A CA 1
ATOM 1046 C C . LYS A 1 130 ? -6.080 5.299 8.660 1.00 97.56 130 LYS A C 1
ATOM 1048 O O . LYS A 1 130 ? -5.078 4.611 8.470 1.00 97.56 130 LYS A O 1
ATOM 1053 N N . ALA A 1 131 ? -7.307 4.846 8.413 1.00 97.56 131 ALA A N 1
ATOM 1054 C CA . ALA A 1 131 ? -7.569 3.554 7.788 1.00 97.56 131 ALA A CA 1
ATOM 1055 C C . ALA A 1 131 ? -6.989 3.492 6.365 1.00 97.56 131 ALA A C 1
ATOM 1057 O O . ALA A 1 131 ? -6.291 2.535 6.035 1.00 97.56 131 ALA A O 1
ATOM 1058 N N . SER A 1 132 ? -7.156 4.560 5.576 1.00 96.94 132 SER A N 1
ATOM 1059 C CA . SER A 1 132 ? -6.554 4.682 4.239 1.00 96.94 132 SER A CA 1
ATOM 1060 C C . SER A 1 132 ? -5.021 4.634 4.283 1.00 96.94 132 SER A C 1
ATOM 1062 O O . SER A 1 132 ? -4.399 3.895 3.520 1.00 96.94 132 SER A O 1
ATOM 1064 N N . LEU A 1 133 ? -4.396 5.379 5.202 1.00 97.50 133 LEU A N 1
ATOM 1065 C CA . LEU A 1 133 ? -2.946 5.342 5.425 1.00 97.50 133 LEU A CA 1
ATOM 1066 C C . LEU A 1 133 ? -2.478 3.957 5.886 1.00 97.50 133 LEU A C 1
ATOM 1068 O O . LEU A 1 133 ? -1.449 3.472 5.430 1.00 97.50 133 LEU A O 1
ATOM 1072 N N . THR A 1 134 ? -3.257 3.288 6.737 1.00 97.94 134 THR A N 1
ATOM 1073 C CA . THR A 1 134 ? -2.981 1.912 7.174 1.00 97.94 134 THR A CA 1
ATOM 1074 C C . THR A 1 134 ? -3.008 0.944 5.994 1.00 97.94 134 THR A C 1
ATOM 1076 O O . THR A 1 134 ? -2.114 0.107 5.883 1.00 97.94 134 THR A O 1
ATOM 1079 N N . ALA A 1 135 ? -3.974 1.073 5.082 1.00 97.69 135 ALA A N 1
ATOM 1080 C CA . ALA A 1 135 ? -4.040 0.263 3.868 1.00 97.69 135 ALA A CA 1
ATOM 1081 C C . ALA A 1 135 ? -2.837 0.510 2.940 1.00 97.69 135 ALA A C 1
ATOM 1083 O O . ALA A 1 135 ? -2.274 -0.439 2.396 1.00 97.69 135 ALA A O 1
ATOM 1084 N N . MET A 1 136 ? -2.376 1.761 2.819 1.00 97.12 136 MET A N 1
ATOM 1085 C CA . MET A 1 136 ? -1.138 2.097 2.100 1.00 97.12 136 MET A CA 1
ATOM 1086 C C . MET A 1 136 ? 0.096 1.464 2.756 1.00 97.12 136 MET A C 1
ATOM 1088 O O . MET A 1 136 ? 0.925 0.882 2.058 1.00 97.12 136 MET A O 1
ATOM 1092 N N . THR A 1 137 ? 0.197 1.511 4.088 1.00 97.31 137 THR A N 1
ATOM 1093 C CA . THR A 1 137 ? 1.254 0.825 4.848 1.00 97.31 137 THR A CA 1
ATOM 1094 C C . THR A 1 137 ? 1.216 -0.687 4.622 1.00 97.31 137 THR A C 1
ATOM 1096 O O . THR A 1 137 ? 2.260 -1.297 4.412 1.00 97.31 137 THR A O 1
ATOM 1099 N N . CYS A 1 138 ? 0.027 -1.295 4.612 1.00 97.50 138 CYS A N 1
ATOM 1100 C CA . CYS A 1 138 ? -0.154 -2.718 4.316 1.00 97.50 138 CYS A CA 1
ATOM 1101 C C . CYS A 1 138 ? 0.340 -3.068 2.904 1.00 97.50 138 CYS A C 1
ATOM 1103 O O . CYS A 1 138 ? 1.080 -4.039 2.735 1.00 97.50 138 CYS A O 1
ATOM 1105 N N . ALA A 1 139 ? -0.012 -2.256 1.902 1.00 96.56 139 ALA A N 1
ATOM 1106 C CA . ALA A 1 139 ? 0.426 -2.451 0.522 1.00 96.56 139 ALA A CA 1
ATOM 1107 C C . ALA A 1 139 ? 1.953 -2.339 0.383 1.00 96.56 139 ALA A C 1
ATOM 1109 O O . ALA A 1 139 ? 2.568 -3.203 -0.240 1.00 96.56 139 ALA A O 1
ATOM 1110 N N . LEU A 1 140 ? 2.569 -1.329 1.010 1.00 96.88 140 LEU A N 1
ATOM 1111 C CA . LEU A 1 140 ? 4.027 -1.168 1.046 1.00 96.88 140 LEU A CA 1
ATOM 1112 C C . LEU A 1 140 ? 4.713 -2.360 1.711 1.00 96.88 140 LEU A C 1
ATOM 1114 O O . LEU A 1 140 ? 5.598 -2.958 1.112 1.00 96.88 140 LEU A O 1
ATOM 1118 N N . ASN A 1 141 ? 4.266 -2.753 2.904 1.00 96.19 141 ASN A N 1
ATOM 1119 C CA . ASN A 1 141 ? 4.841 -3.890 3.622 1.00 96.19 141 ASN A CA 1
ATOM 1120 C C . ASN A 1 141 ? 4.663 -5.203 2.844 1.00 96.19 141 ASN A C 1
ATOM 1122 O O . ASN A 1 141 ? 5.518 -6.077 2.917 1.00 96.19 141 ASN A O 1
ATOM 1126 N N . THR A 1 142 ? 3.585 -5.346 2.071 1.00 93.50 142 THR A N 1
ATOM 1127 C CA . THR A 1 142 ? 3.376 -6.517 1.209 1.00 93.50 142 THR A CA 1
ATOM 1128 C C . THR A 1 142 ? 4.420 -6.584 0.093 1.00 93.50 142 THR A C 1
ATOM 1130 O O . THR A 1 142 ? 5.053 -7.622 -0.091 1.00 93.50 142 THR A O 1
ATOM 1133 N N . VAL A 1 143 ? 4.657 -5.486 -0.632 1.00 93.31 143 VAL A N 1
ATOM 1134 C CA . VAL A 1 143 ? 5.660 -5.476 -1.717 1.00 93.31 143 VAL A CA 1
ATOM 1135 C C . VAL A 1 143 ? 7.107 -5.450 -1.213 1.00 93.31 143 VAL A C 1
ATOM 1137 O O . VAL A 1 143 ? 8.016 -5.875 -1.930 1.00 93.31 143 VAL A O 1
ATOM 1140 N N . ASP A 1 144 ? 7.324 -4.947 0.000 1.00 93.25 144 ASP A N 1
ATOM 1141 C CA . ASP A 1 144 ? 8.632 -4.882 0.650 1.00 93.25 144 ASP A CA 1
ATOM 1142 C C . ASP A 1 144 ? 9.030 -6.211 1.299 1.00 93.25 144 ASP A C 1
ATOM 1144 O O . ASP A 1 144 ? 10.178 -6.613 1.190 1.00 93.25 144 ASP A O 1
ATOM 1148 N N . LEU A 1 145 ? 8.095 -6.923 1.937 1.00 89.81 145 LEU A N 1
ATOM 1149 C CA . LEU A 1 145 ? 8.414 -8.128 2.709 1.00 89.81 145 LEU A CA 1
ATOM 1150 C C . LEU A 1 145 ? 8.038 -9.407 1.980 1.00 89.81 145 LEU A C 1
ATOM 1152 O O . LEU A 1 145 ? 8.879 -10.284 1.825 1.00 89.81 145 LEU A O 1
ATOM 1156 N N . LEU A 1 146 ? 6.781 -9.530 1.537 1.00 84.75 146 LEU A N 1
ATOM 1157 C CA . LEU A 1 146 ? 6.328 -10.766 0.901 1.00 84.75 146 LEU A CA 1
ATOM 1158 C C . LEU A 1 146 ? 6.986 -10.925 -0.467 1.00 84.75 146 LEU A C 1
ATOM 1160 O O . LEU A 1 146 ? 7.551 -11.970 -0.754 1.00 84.75 146 LEU A O 1
ATOM 1164 N N . LEU A 1 147 ? 6.982 -9.879 -1.295 1.00 83.38 147 LEU A N 1
ATOM 1165 C CA . LEU A 1 147 ? 7.571 -9.974 -2.635 1.00 83.38 147 LEU A CA 1
ATOM 1166 C C . LEU A 1 147 ? 9.103 -9.882 -2.653 1.00 83.38 147 LEU A C 1
ATOM 1168 O O . LEU A 1 147 ? 9.698 -10.146 -3.693 1.00 83.38 147 LEU A O 1
ATOM 1172 N N . ALA A 1 148 ? 9.759 -9.510 -1.549 1.00 79.88 148 ALA A N 1
ATOM 1173 C CA . ALA A 1 148 ? 11.222 -9.532 -1.482 1.00 79.88 148 ALA A CA 1
ATOM 1174 C C . ALA A 1 148 ? 11.804 -10.946 -1.387 1.00 79.88 148 ALA A C 1
ATOM 1176 O O . ALA A 1 148 ? 12.939 -11.148 -1.814 1.00 79.88 148 ALA A O 1
ATOM 1177 N N . ASP A 1 149 ? 11.030 -11.917 -0.895 1.00 79.44 149 ASP A N 1
ATOM 1178 C CA . ASP A 1 149 ? 11.450 -13.321 -0.867 1.00 79.44 149 ASP A CA 1
ATOM 1179 C C . ASP A 1 149 ? 11.452 -13.949 -2.284 1.00 79.44 149 ASP A C 1
ATOM 1181 O O . ASP A 1 149 ? 12.055 -15.003 -2.505 1.00 79.44 149 ASP A O 1
ATOM 1185 N N . ASP A 1 150 ? 10.833 -13.289 -3.273 1.00 79.75 150 ASP A N 1
ATOM 1186 C CA . ASP A 1 150 ? 10.910 -13.681 -4.680 1.00 79.75 150 ASP A CA 1
ATOM 1187 C C . ASP A 1 150 ? 12.216 -13.177 -5.321 1.00 79.75 150 ASP A C 1
ATOM 1189 O O . ASP A 1 150 ? 12.364 -12.016 -5.706 1.00 79.75 150 ASP A O 1
ATOM 1193 N N . THR A 1 151 ? 13.184 -14.086 -5.422 1.00 76.31 151 THR A N 1
ATOM 1194 C CA . THR A 1 151 ? 14.518 -13.839 -5.997 1.00 76.31 151 THR A CA 1
ATOM 1195 C C . THR A 1 151 ? 14.650 -14.342 -7.437 1.00 76.31 151 THR A C 1
ATOM 1197 O O . THR A 1 151 ? 15.747 -14.349 -8.001 1.00 76.31 151 THR A O 1
ATOM 1200 N N . GLY A 1 152 ? 13.544 -14.777 -8.049 1.00 77.75 152 GLY A N 1
ATOM 1201 C CA . GLY A 1 152 ? 13.534 -15.283 -9.414 1.00 77.75 152 GLY A CA 1
ATOM 1202 C C . GLY A 1 152 ? 13.889 -14.199 -10.432 1.00 77.75 152 GLY A C 1
ATOM 1203 O O . GLY A 1 152 ? 13.327 -13.106 -10.444 1.00 77.75 152 GLY A O 1
ATOM 1204 N N . TYR A 1 153 ? 14.790 -14.506 -11.367 1.00 76.00 153 TYR A N 1
ATOM 1205 C CA . TYR A 1 153 ? 15.073 -13.584 -12.473 1.00 76.00 153 TYR A CA 1
ATOM 1206 C C . TYR A 1 153 ? 13.829 -13.350 -13.353 1.00 76.00 153 TYR A C 1
ATOM 1208 O O . TYR A 1 153 ? 13.599 -12.243 -13.834 1.00 76.00 153 TYR A O 1
ATOM 1216 N N . SER A 1 154 ? 12.987 -14.377 -13.516 1.00 76.00 154 SER A N 1
ATOM 1217 C CA . SER A 1 154 ? 11.744 -14.316 -14.295 1.00 76.00 154 SER A CA 1
ATOM 1218 C C . SER A 1 154 ? 10.661 -13.427 -13.670 1.00 76.00 154 SER A C 1
ATOM 1220 O O . SER A 1 154 ? 9.831 -12.880 -14.393 1.00 76.00 154 SER A O 1
ATOM 1222 N N . SER A 1 155 ? 10.657 -13.263 -12.346 1.00 80.44 155 SER A N 1
ATOM 1223 C CA . SER A 1 155 ? 9.699 -12.442 -11.591 1.00 80.44 155 SER A CA 1
ATOM 1224 C C . SER A 1 155 ? 10.221 -11.029 -11.317 1.00 80.44 155 SER A C 1
ATOM 1226 O O . SER A 1 155 ? 9.417 -10.136 -11.042 1.00 80.44 155 SER A O 1
ATOM 1228 N N . ALA A 1 156 ? 11.530 -10.785 -11.453 1.00 83.06 156 ALA A N 1
ATOM 1229 C CA . ALA A 1 156 ? 12.178 -9.514 -11.122 1.00 83.06 156 ALA A CA 1
ATOM 1230 C C . ALA A 1 156 ? 11.495 -8.290 -11.760 1.00 83.06 156 ALA A C 1
ATOM 1232 O O . ALA A 1 156 ? 11.234 -7.298 -11.075 1.00 83.06 156 ALA A O 1
ATOM 1233 N N . PHE A 1 157 ? 11.136 -8.368 -13.048 1.00 85.50 157 PHE A N 1
ATOM 1234 C CA . PHE A 1 157 ? 10.412 -7.293 -13.739 1.00 85.50 157 PHE A CA 1
ATOM 1235 C C . PHE A 1 157 ? 9.030 -7.036 -13.122 1.00 85.50 157 PHE A C 1
ATOM 1237 O O . PHE A 1 157 ? 8.648 -5.889 -12.892 1.00 85.50 157 PHE A O 1
ATOM 1244 N N . SER A 1 158 ? 8.285 -8.102 -12.826 1.00 86.31 158 SER A N 1
ATOM 1245 C CA . SER A 1 158 ? 6.952 -8.023 -12.223 1.00 86.31 158 SER A CA 1
ATOM 1246 C C . SER A 1 158 ? 7.009 -7.443 -10.811 1.00 86.31 158 SER A C 1
ATOM 1248 O O . SER A 1 158 ? 6.235 -6.544 -10.491 1.00 86.31 158 SER A O 1
ATOM 1250 N N . VAL A 1 159 ? 7.959 -7.890 -9.986 1.00 89.12 159 VAL A N 1
ATOM 1251 C CA . VAL A 1 159 ? 8.165 -7.371 -8.625 1.00 89.12 159 VAL A CA 1
ATOM 1252 C C . VAL A 1 159 ? 8.546 -5.892 -8.663 1.00 89.12 159 VAL A C 1
ATOM 1254 O O . VAL A 1 159 ? 7.967 -5.082 -7.939 1.00 89.12 159 VAL A O 1
ATOM 1257 N N . TRP A 1 160 ? 9.473 -5.511 -9.544 1.00 91.75 160 TRP A N 1
ATOM 1258 C CA . TRP A 1 160 ? 9.849 -4.112 -9.741 1.00 91.75 160 TRP A CA 1
ATOM 1259 C C . TRP A 1 160 ? 8.643 -3.259 -10.152 1.00 91.75 160 TRP A C 1
ATOM 1261 O O . TRP A 1 160 ? 8.375 -2.217 -9.552 1.00 91.75 160 TRP A O 1
ATOM 1271 N N . LYS A 1 161 ? 7.850 -3.737 -11.116 1.00 91.75 161 LYS A N 1
ATOM 1272 C CA . LYS A 1 161 ? 6.635 -3.063 -11.585 1.00 91.75 161 LYS A CA 1
ATOM 1273 C C . LYS A 1 161 ? 5.617 -2.878 -10.457 1.00 91.75 161 LYS A C 1
ATOM 1275 O O . LYS A 1 161 ? 5.060 -1.790 -10.319 1.00 91.75 161 LYS A O 1
ATOM 1280 N N . LEU A 1 162 ? 5.392 -3.908 -9.639 1.00 92.19 162 LEU A N 1
ATOM 1281 C CA . LEU A 1 162 ? 4.494 -3.842 -8.482 1.00 92.19 162 LEU A CA 1
ATOM 1282 C C . LEU A 1 162 ? 4.970 -2.799 -7.466 1.00 92.19 162 LEU A C 1
ATOM 1284 O O . LEU A 1 162 ? 4.169 -1.970 -7.036 1.00 92.19 162 LEU A O 1
ATOM 1288 N N . ARG A 1 163 ? 6.272 -2.768 -7.148 1.00 94.56 163 ARG A N 1
ATOM 1289 C CA . ARG A 1 163 ? 6.861 -1.740 -6.274 1.00 94.56 163 ARG A CA 1
ATOM 1290 C C . ARG A 1 163 ? 6.634 -0.336 -6.821 1.00 94.56 163 ARG A C 1
ATOM 1292 O O . ARG A 1 163 ? 6.183 0.532 -6.079 1.00 94.56 163 ARG A O 1
ATOM 1299 N N . TYR A 1 164 ? 6.876 -0.122 -8.116 1.00 95.19 164 TYR A N 1
ATOM 1300 C CA . TYR A 1 164 ? 6.699 1.191 -8.739 1.00 95.19 164 TYR A CA 1
ATOM 1301 C C . TYR A 1 164 ? 5.243 1.651 -8.657 1.00 95.19 164 TYR A C 1
ATOM 1303 O O . TYR A 1 164 ? 4.966 2.774 -8.240 1.00 95.19 164 TYR A O 1
ATOM 1311 N N . ILE A 1 165 ? 4.303 0.778 -9.028 1.00 93.94 165 ILE A N 1
ATOM 1312 C CA . ILE A 1 165 ? 2.871 1.087 -9.020 1.00 93.94 165 ILE A CA 1
ATOM 1313 C C . ILE A 1 165 ? 2.402 1.413 -7.599 1.00 93.94 165 ILE A C 1
ATOM 1315 O O . ILE A 1 165 ? 1.748 2.439 -7.392 1.00 93.94 165 ILE A O 1
ATOM 1319 N N . VAL A 1 166 ? 2.763 0.580 -6.616 1.00 95.81 166 VAL A N 1
ATOM 1320 C CA . VAL A 1 166 ? 2.402 0.802 -5.211 1.00 95.81 166 VAL A CA 1
ATOM 1321 C C . VAL A 1 166 ? 2.983 2.122 -4.712 1.00 95.81 166 VAL A C 1
ATOM 1323 O O . VAL A 1 166 ? 2.227 2.956 -4.214 1.00 95.81 166 VAL A O 1
ATOM 1326 N N . LEU A 1 167 ? 4.279 2.373 -4.916 1.00 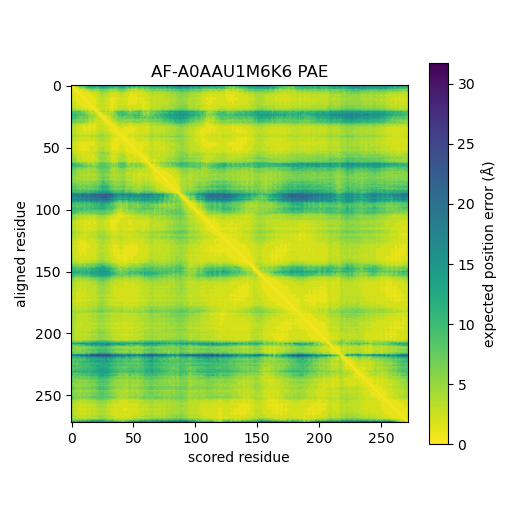96.56 167 LEU A N 1
ATOM 1327 C CA . LEU A 1 167 ? 4.908 3.635 -4.526 1.00 96.56 167 LEU A CA 1
ATOM 1328 C C . LEU A 1 167 ? 4.244 4.837 -5.191 1.00 96.56 167 LEU A C 1
ATOM 1330 O O . LEU A 1 167 ? 3.902 5.793 -4.504 1.00 96.56 167 LEU A O 1
ATOM 1334 N N . HIS A 1 168 ? 3.997 4.791 -6.499 1.00 95.88 168 HIS A N 1
ATOM 1335 C CA . HIS A 1 168 ? 3.324 5.875 -7.207 1.00 95.88 168 HIS A CA 1
ATOM 1336 C C . HIS A 1 168 ? 1.955 6.188 -6.584 1.00 95.88 168 HIS A C 1
ATOM 1338 O O . HIS A 1 168 ? 1.625 7.356 -6.359 1.00 95.88 168 HIS A O 1
ATOM 1344 N N . HIS A 1 169 ? 1.149 5.162 -6.288 1.00 94.31 169 HIS A N 1
ATOM 1345 C CA . HIS A 1 169 ? -0.161 5.336 -5.660 1.00 94.31 169 HIS A CA 1
ATOM 1346 C C . HIS A 1 169 ? -0.068 5.891 -4.236 1.00 94.31 169 HIS A C 1
ATOM 1348 O O . HIS A 1 169 ? -0.827 6.806 -3.898 1.00 94.31 169 HIS A O 1
ATOM 1354 N N . VAL A 1 170 ? 0.871 5.394 -3.429 1.00 97.25 170 VAL A N 1
ATOM 1355 C CA . VAL A 1 170 ? 1.096 5.894 -2.069 1.00 97.25 170 VAL A CA 1
ATOM 1356 C C . VAL A 1 170 ? 1.571 7.341 -2.101 1.00 97.25 170 VAL A C 1
ATOM 1358 O O . VAL A 1 170 ? 0.919 8.199 -1.517 1.00 97.25 170 VAL A O 1
ATOM 1361 N N . LEU A 1 171 ? 2.632 7.653 -2.844 1.00 97.88 171 LEU A N 1
ATOM 1362 C CA . LEU A 1 171 ? 3.195 9.002 -2.937 1.00 97.88 171 LEU A CA 1
ATOM 1363 C C . LEU A 1 171 ? 2.173 10.011 -3.466 1.00 97.88 171 LEU A C 1
ATOM 1365 O O . LEU A 1 171 ? 2.027 11.097 -2.910 1.00 97.88 171 LEU A O 1
ATOM 1369 N N . SER A 1 172 ? 1.410 9.644 -4.500 1.00 95.81 172 SER A N 1
ATOM 1370 C CA . SER A 1 172 ? 0.345 10.502 -5.035 1.00 95.81 172 SER A CA 1
ATOM 1371 C C . SER A 1 172 ? -0.745 10.787 -4.001 1.00 95.81 172 SER A C 1
ATOM 1373 O O . SER A 1 172 ? -1.326 11.873 -3.994 1.00 95.81 172 SER A O 1
ATOM 1375 N N . SER A 1 173 ? -1.045 9.816 -3.138 1.00 95.94 173 SER A N 1
ATOM 1376 C CA . SER A 1 173 ? -2.047 9.962 -2.081 1.00 95.94 173 SER A CA 1
ATOM 1377 C C . SER A 1 173 ? -1.513 10.760 -0.895 1.00 95.94 173 SER A C 1
ATOM 1379 O O . SER A 1 173 ? -2.221 11.624 -0.385 1.00 95.94 173 SER A O 1
ATOM 1381 N N . LEU A 1 174 ? -0.252 10.548 -0.516 1.00 97.50 174 LEU A N 1
ATOM 1382 C CA . LEU A 1 174 ? 0.444 11.326 0.506 1.00 97.50 174 LEU A CA 1
ATOM 1383 C C . LEU A 1 174 ? 0.594 12.794 0.098 1.00 97.50 174 LEU A C 1
ATOM 1385 O O . LEU A 1 174 ? 0.380 13.667 0.930 1.00 97.50 174 LEU A O 1
ATOM 1389 N N . ARG A 1 175 ? 0.869 13.085 -1.181 1.00 97.31 175 ARG A N 1
ATOM 1390 C CA . ARG A 1 175 ? 0.887 14.462 -1.701 1.00 97.31 175 ARG A CA 1
ATOM 1391 C C . ARG A 1 175 ? -0.479 15.134 -1.548 1.00 97.31 175 ARG A C 1
ATOM 1393 O O . ARG A 1 175 ? -0.554 16.246 -1.047 1.00 97.31 175 ARG A O 1
ATOM 1400 N N . LYS A 1 176 ? -1.563 14.434 -1.901 1.00 95.81 176 LYS A N 1
ATOM 1401 C CA . LYS A 1 176 ? -2.935 14.934 -1.693 1.00 95.81 176 LYS A CA 1
ATOM 1402 C C . LYS A 1 176 ? -3.251 15.149 -0.212 1.00 95.81 176 LYS A C 1
ATOM 1404 O O . LYS A 1 176 ? -3.915 16.118 0.130 1.00 95.81 176 LYS A O 1
ATOM 1409 N N . LEU A 1 177 ? -2.786 14.260 0.664 1.00 95.75 177 LEU A N 1
ATOM 1410 C CA . LEU A 1 177 ? -2.950 14.421 2.107 1.00 95.75 177 LEU A CA 1
ATOM 1411 C C . LEU A 1 177 ? -2.168 15.631 2.633 1.00 95.75 177 LEU A C 1
ATOM 1413 O O . LEU A 1 177 ? -2.702 16.376 3.445 1.00 95.75 177 LEU A O 1
ATOM 1417 N N . ASP A 1 178 ? -0.943 15.859 2.159 1.00 96.62 178 ASP A N 1
ATOM 1418 C CA . ASP A 1 178 ? -0.144 17.042 2.499 1.00 96.62 178 ASP A CA 1
ATOM 1419 C C . ASP A 1 178 ? -0.816 18.342 2.027 1.00 96.62 178 ASP A C 1
ATOM 1421 O O . ASP A 1 178 ? -0.881 19.308 2.781 1.00 96.62 178 ASP A O 1
ATOM 1425 N N . GLU A 1 179 ? -1.387 18.352 0.820 1.00 96.12 179 GLU A N 1
ATOM 1426 C CA . GLU A 1 179 ? -2.164 19.483 0.295 1.00 96.12 179 GLU A CA 1
ATOM 1427 C C . GLU A 1 179 ? -3.407 19.786 1.151 1.00 96.12 179 GLU A C 1
ATOM 1429 O O . GLU A 1 179 ? -3.752 20.949 1.344 1.00 96.12 179 GLU A O 1
ATOM 1434 N N . GLN A 1 180 ? -4.077 18.750 1.668 1.00 94.06 180 GLN A N 1
ATOM 1435 C CA . GLN A 1 180 ? -5.335 18.877 2.413 1.00 94.06 180 GLN A CA 1
ATOM 1436 C C . GLN A 1 180 ? -5.141 19.142 3.911 1.00 94.06 180 GLN A C 1
ATOM 1438 O O . GLN A 1 180 ? -5.887 19.924 4.489 1.00 94.06 180 GLN A O 1
ATOM 1443 N N . HIS A 1 181 ? -4.157 18.493 4.535 1.00 94.75 181 HIS A N 1
ATOM 1444 C CA . HIS A 1 181 ? -3.978 18.463 5.991 1.00 94.75 181 HIS A CA 1
ATOM 1445 C C . HIS A 1 181 ? -2.567 18.850 6.443 1.00 94.75 181 HIS A C 1
ATOM 1447 O O . HIS A 1 181 ? -2.331 19.009 7.637 1.00 94.75 181 HIS A O 1
ATOM 1453 N N . GLY A 1 182 ? -1.603 19.019 5.533 1.00 94.25 182 GLY A N 1
ATOM 1454 C CA . GLY A 1 182 ? -0.186 19.167 5.884 1.00 94.25 182 GLY A CA 1
ATOM 1455 C C . GLY A 1 182 ? 0.131 20.372 6.775 1.00 94.25 182 GLY A C 1
ATOM 1456 O O . GLY A 1 182 ? 1.113 20.338 7.514 1.00 94.25 182 GLY A O 1
ATOM 1457 N N . ALA A 1 183 ? -0.687 21.428 6.743 1.00 95.06 183 ALA A N 1
ATOM 1458 C CA . ALA A 1 183 ? -0.551 22.581 7.637 1.00 95.06 183 ALA A CA 1
ATOM 1459 C C . ALA A 1 183 ? -1.042 22.310 9.074 1.00 95.06 183 ALA A C 1
ATOM 1461 O O . ALA A 1 183 ? -0.584 22.978 9.998 1.00 95.06 183 ALA A O 1
ATOM 1462 N N . GLU A 1 184 ? -1.947 21.346 9.248 1.00 96.81 184 GLU A N 1
ATOM 1463 C CA . GLU A 1 184 ? -2.594 20.995 10.520 1.00 96.81 184 GLU A CA 1
ATOM 1464 C C . GLU A 1 184 ? -1.869 19.863 11.256 1.00 96.81 184 GLU A C 1
ATOM 1466 O O . GLU A 1 184 ? -2.018 19.720 12.469 1.00 96.81 184 GLU A O 1
ATOM 1471 N N . LEU A 1 185 ? -1.066 19.073 10.533 1.00 97.38 185 LEU A N 1
ATOM 1472 C CA . LEU A 1 185 ? -0.241 18.021 11.119 1.00 97.38 185 LEU A CA 1
ATOM 1473 C C . LEU A 1 185 ? 0.732 18.594 12.156 1.00 97.38 185 LEU A C 1
ATOM 1475 O O . LEU A 1 185 ? 1.383 19.625 11.948 1.00 97.38 185 LEU A O 1
ATOM 1479 N N . ARG A 1 186 ? 0.908 17.860 13.252 1.00 97.31 186 ARG A N 1
ATOM 1480 C CA . ARG A 1 186 ? 1.933 18.122 14.256 1.00 97.31 186 ARG A CA 1
ATOM 1481 C C . ARG A 1 186 ? 3.313 18.121 13.588 1.00 97.31 186 ARG A C 1
ATOM 1483 O O . ARG A 1 186 ? 3.564 17.322 12.682 1.00 97.31 186 ARG A O 1
ATOM 1490 N N . PRO A 1 187 ? 4.261 18.946 14.068 1.00 97.25 187 PRO A N 1
ATOM 1491 C CA . PRO A 1 187 ? 5.599 19.035 13.487 1.00 97.25 187 PRO A CA 1
ATOM 1492 C C . PRO A 1 187 ? 6.314 17.694 13.219 1.00 97.25 187 PRO A C 1
ATOM 1494 O O . PRO A 1 187 ? 6.845 17.555 12.117 1.00 97.25 187 PRO A O 1
ATOM 1497 N N . PRO A 1 188 ? 6.331 16.696 14.135 1.00 95.94 188 PRO A N 1
ATOM 1498 C CA . PRO A 1 188 ? 6.994 15.416 13.859 1.00 95.94 188 PRO A CA 1
ATOM 1499 C C . PRO A 1 188 ? 6.315 14.607 12.743 1.00 95.94 188 PRO A C 1
ATOM 1501 O O . PRO A 1 188 ? 7.001 14.036 11.899 1.00 95.94 188 PRO A O 1
ATOM 1504 N N . ASP A 1 189 ? 4.983 14.603 12.693 1.00 96.62 189 ASP A N 1
ATOM 1505 C CA . ASP A 1 189 ? 4.205 13.883 11.679 1.00 96.62 189 ASP A CA 1
ATOM 1506 C C . ASP A 1 189 ? 4.376 14.533 10.298 1.00 96.62 189 ASP A C 1
ATOM 1508 O O . ASP A 1 189 ? 4.622 13.862 9.293 1.00 96.62 189 ASP A O 1
ATOM 1512 N N . ARG A 1 190 ? 4.355 15.871 10.257 1.00 96.94 190 ARG A N 1
ATOM 1513 C CA . ARG A 1 190 ? 4.652 16.643 9.047 1.00 96.94 190 ARG A CA 1
ATOM 1514 C C . ARG A 1 190 ? 6.080 16.408 8.555 1.00 96.94 190 ARG A C 1
ATOM 1516 O O . ARG A 1 190 ? 6.292 16.329 7.348 1.00 96.94 190 ARG A O 1
ATOM 1523 N N . ALA A 1 191 ? 7.056 16.302 9.457 1.00 96.81 191 ALA A N 1
ATOM 1524 C CA . ALA A 1 191 ? 8.444 16.035 9.090 1.00 96.81 191 ALA A CA 1
ATOM 1525 C C . ALA A 1 191 ? 8.599 14.665 8.410 1.00 96.81 191 ALA A C 1
ATOM 1527 O O . ALA A 1 191 ? 9.222 14.602 7.354 1.00 96.81 191 ALA A O 1
ATOM 1528 N N . LEU A 1 192 ? 7.967 13.609 8.942 1.00 97.12 192 LEU A N 1
ATOM 1529 C CA . LEU A 1 192 ? 7.953 12.276 8.320 1.00 97.12 192 LEU A CA 1
ATOM 1530 C C . LEU A 1 192 ? 7.310 12.299 6.927 1.00 97.12 192 LEU A C 1
ATOM 1532 O O . LEU A 1 192 ? 7.863 11.750 5.973 1.00 97.12 192 LEU A O 1
ATOM 1536 N N . LEU A 1 193 ? 6.172 12.985 6.782 1.00 97.69 193 LEU A N 1
ATOM 1537 C CA . LEU A 1 193 ? 5.503 13.147 5.490 1.00 97.69 193 LEU A CA 1
ATOM 1538 C C . LEU A 1 193 ? 6.397 13.868 4.469 1.00 97.69 193 LEU A C 1
ATOM 1540 O O . LEU A 1 193 ? 6.504 13.440 3.319 1.00 97.69 193 LEU A O 1
ATOM 1544 N N . LYS A 1 194 ? 7.067 14.948 4.885 1.00 97.81 194 LYS A N 1
ATOM 1545 C CA . LYS A 1 194 ? 7.988 15.698 4.022 1.00 97.81 194 LYS A CA 1
ATOM 1546 C C . LYS A 1 194 ? 9.252 14.912 3.694 1.00 97.81 194 LYS A C 1
ATOM 1548 O O . LYS A 1 194 ? 9.716 15.019 2.566 1.00 97.81 194 LYS A O 1
ATOM 1553 N N . GLU A 1 195 ? 9.778 14.112 4.619 1.00 97.81 195 GLU A N 1
ATOM 1554 C CA . GLU A 1 195 ? 10.900 13.200 4.361 1.00 97.81 195 GLU A CA 1
ATOM 1555 C C . GLU A 1 195 ? 10.551 12.229 3.223 1.00 97.81 195 GLU A C 1
ATOM 1557 O O . GLU A 1 195 ? 11.298 12.131 2.251 1.00 97.81 195 GLU A O 1
ATOM 1562 N N . ILE A 1 196 ? 9.364 11.609 3.277 1.00 98.25 196 ILE A N 1
ATOM 1563 C CA . ILE A 1 196 ? 8.878 10.722 2.211 1.00 98.25 196 ILE A CA 1
ATOM 1564 C C . ILE A 1 196 ? 8.723 11.480 0.887 1.00 98.25 196 ILE A C 1
ATOM 1566 O O . ILE A 1 196 ? 9.218 11.024 -0.143 1.00 98.25 196 ILE A O 1
ATOM 1570 N N . LEU A 1 197 ? 8.012 12.612 0.883 1.00 98.25 197 LEU A N 1
ATOM 1571 C CA . LEU A 1 197 ? 7.641 13.315 -0.352 1.00 98.25 197 LEU A CA 1
ATOM 1572 C C . LEU A 1 197 ? 8.818 14.029 -1.029 1.00 98.25 197 LEU A C 1
ATOM 1574 O O . LEU A 1 197 ? 8.827 14.139 -2.253 1.00 98.25 197 LEU A O 1
ATOM 1578 N N . ASN A 1 198 ? 9.803 14.487 -0.254 1.00 97.81 198 ASN A N 1
ATOM 1579 C CA . ASN A 1 198 ? 10.958 15.226 -0.766 1.00 97.81 198 ASN A CA 1
ATOM 1580 C C . ASN A 1 198 ? 12.162 14.329 -1.086 1.00 97.81 198 ASN A C 1
ATOM 1582 O O . ASN A 1 198 ? 13.179 14.832 -1.563 1.00 97.81 198 ASN A O 1
ATOM 1586 N N . ALA A 1 199 ? 12.081 13.021 -0.828 1.00 97.62 199 ALA A N 1
ATOM 1587 C CA . ALA A 1 199 ? 13.123 12.092 -1.243 1.00 97.62 199 ALA A CA 1
ATOM 1588 C C . ALA A 1 199 ? 13.311 12.150 -2.777 1.00 97.62 199 ALA A C 1
ATOM 1590 O O . ALA A 1 199 ? 12.308 12.149 -3.500 1.00 97.62 199 ALA A O 1
ATOM 1591 N N . PRO A 1 200 ? 14.553 12.154 -3.305 1.00 95.75 200 PRO A N 1
ATOM 1592 C CA . PRO A 1 200 ? 14.802 12.293 -4.744 1.00 95.75 200 PRO A CA 1
ATOM 1593 C C . PRO A 1 200 ? 14.016 11.294 -5.605 1.00 95.75 200 PRO A C 1
ATOM 1595 O O . PRO A 1 200 ? 13.373 11.682 -6.577 1.00 95.75 200 PRO A O 1
ATOM 1598 N N . THR A 1 201 ? 13.972 10.023 -5.197 1.00 96.12 201 THR A N 1
ATOM 1599 C CA . THR A 1 201 ? 13.210 8.979 -5.898 1.00 96.12 201 THR A CA 1
ATOM 1600 C C . THR A 1 201 ? 11.699 9.214 -5.828 1.00 96.12 201 THR A C 1
ATOM 1602 O O . THR A 1 201 ? 10.992 8.944 -6.796 1.00 96.12 201 THR A O 1
ATOM 1605 N N . SER A 1 202 ? 11.178 9.761 -4.724 1.00 97.50 202 SER A N 1
ATOM 1606 C CA . SER A 1 202 ? 9.759 10.131 -4.631 1.00 97.50 202 SER A CA 1
ATOM 1607 C C . SER A 1 202 ? 9.406 11.255 -5.595 1.00 97.50 202 SER A C 1
ATOM 1609 O O . SER A 1 202 ? 8.380 11.174 -6.267 1.00 97.50 202 SER A O 1
ATOM 1611 N N . ILE A 1 203 ? 10.261 12.277 -5.689 1.00 95.88 203 ILE A N 1
ATOM 1612 C CA . ILE A 1 203 ? 10.096 13.385 -6.634 1.00 95.88 203 ILE A CA 1
ATOM 1613 C C . ILE A 1 203 ? 10.099 12.843 -8.064 1.00 95.88 203 ILE A C 1
ATOM 1615 O O . ILE A 1 203 ? 9.171 13.135 -8.816 1.00 95.88 203 ILE A O 1
ATOM 1619 N N . LEU A 1 204 ? 11.068 11.985 -8.400 1.00 94.50 204 LEU A N 1
ATOM 1620 C CA . LEU A 1 204 ? 11.161 11.342 -9.709 1.00 94.50 204 LEU A CA 1
ATOM 1621 C C . LEU A 1 204 ? 9.884 10.563 -10.060 1.00 94.50 204 LEU A C 1
ATOM 1623 O O . LEU A 1 204 ? 9.331 10.732 -11.143 1.00 94.50 204 LEU A O 1
ATOM 1627 N N . ILE A 1 205 ? 9.359 9.755 -9.133 1.00 95.19 205 ILE A N 1
ATOM 1628 C CA . ILE A 1 205 ? 8.113 8.998 -9.341 1.00 95.19 205 ILE A CA 1
ATOM 1629 C C . ILE A 1 205 ? 6.905 9.935 -9.502 1.00 95.19 205 ILE A C 1
ATOM 1631 O O . ILE A 1 205 ? 6.051 9.691 -10.351 1.00 95.19 205 ILE A O 1
ATOM 1635 N N . LEU A 1 206 ? 6.817 11.002 -8.704 1.00 94.19 206 LEU A N 1
ATOM 1636 C CA . LEU A 1 206 ? 5.704 11.960 -8.728 1.00 94.19 206 LEU A CA 1
ATOM 1637 C C . LEU A 1 206 ? 5.708 12.882 -9.954 1.00 94.19 206 LEU A C 1
ATOM 1639 O O . LEU A 1 206 ? 4.652 13.421 -10.302 1.00 94.19 206 LEU A O 1
ATOM 1643 N N . GLN A 1 207 ? 6.878 13.098 -10.555 1.00 90.81 207 GLN A N 1
ATOM 1644 C CA . GLN A 1 207 ? 7.084 13.896 -11.766 1.00 90.81 207 GLN A CA 1
ATOM 1645 C C . GLN A 1 207 ? 7.161 13.040 -13.036 1.00 90.81 207 GLN A C 1
ATOM 1647 O O . GLN A 1 207 ? 7.161 13.591 -14.137 1.00 90.81 207 GLN A O 1
ATOM 1652 N N . ALA A 1 208 ? 7.205 11.711 -12.896 1.00 86.44 208 ALA A N 1
ATOM 1653 C CA . ALA A 1 208 ? 7.295 10.786 -14.012 1.00 86.44 208 ALA A CA 1
ATOM 1654 C C . ALA A 1 208 ? 6.198 11.044 -15.053 1.00 86.44 208 ALA A C 1
ATOM 1656 O O . ALA A 1 208 ? 5.040 11.330 -14.733 1.00 86.44 208 ALA A O 1
ATOM 1657 N N . HIS A 1 209 ? 6.567 10.895 -16.325 1.00 78.31 209 HIS A N 1
ATOM 1658 C CA . HIS A 1 209 ? 5.653 11.096 -17.441 1.00 78.31 209 HIS A CA 1
ATOM 1659 C C . HIS A 1 209 ? 4.422 10.185 -17.300 1.00 78.31 209 HIS A C 1
ATOM 1661 O O . HIS A 1 209 ? 4.555 8.973 -17.120 1.00 78.31 209 HIS A O 1
ATOM 1667 N N . GLY A 1 210 ? 3.211 10.738 -17.448 1.00 80.38 210 GLY A N 1
ATOM 1668 C CA . GLY A 1 210 ? 1.965 9.968 -17.301 1.00 80.38 210 GLY A CA 1
ATOM 1669 C C . GLY A 1 210 ? 1.903 8.728 -18.206 1.00 80.38 210 GLY A C 1
ATOM 1670 O O . GLY A 1 210 ? 1.378 7.690 -17.806 1.00 80.38 210 GLY A O 1
ATOM 1671 N N . GLY A 1 211 ? 2.526 8.801 -19.388 1.00 83.75 211 GLY A N 1
ATOM 1672 C CA . GLY A 1 211 ? 2.696 7.672 -20.311 1.00 83.75 211 GLY A CA 1
ATOM 1673 C C . GLY A 1 211 ? 3.478 6.483 -19.730 1.00 83.75 211 GLY A C 1
ATOM 1674 O O . GLY A 1 211 ? 3.138 5.342 -20.036 1.00 83.75 211 GLY A O 1
ATOM 1675 N N . PHE A 1 212 ? 4.453 6.710 -18.842 1.00 89.75 212 PHE A N 1
ATOM 1676 C CA . PHE A 1 212 ? 5.208 5.629 -18.200 1.00 89.75 212 PHE A CA 1
ATOM 1677 C C . PHE A 1 212 ? 4.312 4.823 -17.257 1.00 89.75 212 PHE A C 1
ATOM 1679 O O . PHE A 1 212 ? 4.143 3.615 -17.420 1.00 89.75 212 PHE A O 1
ATOM 1686 N N . ARG A 1 213 ? 3.637 5.512 -16.325 1.00 87.56 213 ARG A N 1
ATOM 1687 C CA . ARG A 1 213 ? 2.658 4.894 -15.419 1.00 87.56 213 ARG A CA 1
ATOM 1688 C C . ARG A 1 213 ? 1.554 4.180 -16.201 1.00 87.56 213 ARG A C 1
ATOM 1690 O O . ARG A 1 213 ? 1.179 3.068 -15.845 1.00 87.56 213 ARG A O 1
ATOM 1697 N N . ASN A 1 214 ? 1.045 4.790 -17.270 1.00 85.94 214 ASN A N 1
ATOM 1698 C CA . ASN A 1 214 ? 0.012 4.191 -18.115 1.00 85.94 214 ASN A CA 1
ATOM 1699 C C . ASN A 1 214 ? 0.493 2.895 -18.788 1.00 85.94 214 ASN A C 1
ATOM 1701 O O . ASN A 1 214 ? -0.236 1.902 -18.767 1.00 85.94 214 ASN A O 1
ATOM 1705 N N . THR A 1 215 ? 1.721 2.881 -19.314 1.00 88.12 215 THR A N 1
ATOM 1706 C CA . THR A 1 215 ? 2.341 1.682 -19.905 1.00 88.12 215 THR A CA 1
ATOM 1707 C C . THR A 1 215 ? 2.507 0.574 -18.868 1.00 88.12 215 THR A C 1
ATOM 1709 O O . THR A 1 215 ? 2.231 -0.590 -19.145 1.00 88.12 215 THR A O 1
ATOM 1712 N N . LEU A 1 216 ? 2.883 0.921 -17.634 1.00 87.94 216 LEU A N 1
ATOM 1713 C CA . LEU A 1 216 ? 2.929 -0.061 -16.554 1.00 87.94 216 LEU A CA 1
ATOM 1714 C C . LEU A 1 216 ? 1.524 -0.557 -16.178 1.00 87.94 216 LEU A C 1
ATOM 1716 O O . LEU A 1 216 ? 1.331 -1.752 -15.995 1.00 87.94 216 LEU A O 1
ATOM 1720 N N . MET A 1 217 ? 0.523 0.307 -16.070 1.00 78.88 217 MET A N 1
ATOM 1721 C CA . MET A 1 217 ? -0.777 -0.096 -15.529 1.00 78.88 217 MET A CA 1
ATOM 1722 C C . MET A 1 217 ? -1.658 -0.864 -16.523 1.00 78.88 217 MET A C 1
ATOM 1724 O O . MET A 1 217 ? -2.220 -1.896 -16.159 1.00 78.88 217 MET A O 1
ATOM 1728 N N . HIS A 1 218 ? -1.832 -0.359 -17.746 1.00 66.12 218 HIS A N 1
ATOM 1729 C CA . HIS A 1 218 ? -3.002 -0.735 -18.553 1.00 66.12 218 HIS A CA 1
ATOM 1730 C C . HIS A 1 218 ? -2.776 -0.794 -20.069 1.00 66.12 218 HIS A C 1
ATOM 1732 O O . HIS A 1 218 ? -3.650 -1.296 -20.773 1.00 66.12 218 HIS A O 1
ATOM 1738 N N . TYR A 1 219 ? -1.659 -0.287 -20.597 1.00 65.56 219 TYR A N 1
ATOM 1739 C CA . TYR A 1 219 ? -1.568 0.018 -22.027 1.00 65.56 219 TYR A CA 1
ATOM 1740 C C . TYR A 1 219 ? -0.365 -0.600 -22.728 1.00 65.56 219 TYR A C 1
ATOM 1742 O O . TYR A 1 219 ? 0.689 -0.830 -22.138 1.00 65.56 219 TYR A O 1
ATOM 1750 N N . ARG A 1 220 ? -0.533 -0.794 -24.043 1.00 76.62 220 ARG A N 1
ATOM 1751 C CA . ARG A 1 220 ? 0.601 -0.874 -24.961 1.00 76.62 220 ARG A CA 1
ATOM 1752 C C . ARG A 1 220 ? 1.409 0.428 -24.854 1.00 76.62 220 ARG A C 1
ATOM 1754 O O . ARG A 1 220 ? 0.789 1.487 -24.717 1.00 76.62 220 ARG A O 1
ATOM 1761 N N . PRO A 1 221 ? 2.746 0.361 -24.924 1.00 82.25 221 PRO A N 1
ATOM 1762 C CA . PRO A 1 221 ? 3.578 1.554 -24.996 1.00 82.25 221 PRO A CA 1
ATOM 1763 C C . PRO A 1 221 ? 3.106 2.488 -26.116 1.00 82.25 221 PRO A C 1
ATOM 1765 O O . PRO A 1 221 ? 2.566 2.044 -27.131 1.00 82.25 221 PRO A O 1
ATOM 1768 N N . GLU A 1 222 ? 3.321 3.793 -25.953 1.00 84.62 222 GLU A N 1
ATOM 1769 C CA . GLU A 1 222 ? 3.158 4.731 -27.067 1.00 84.62 222 GLU A CA 1
ATOM 1770 C C . GLU A 1 222 ? 4.055 4.291 -28.235 1.00 84.62 222 GLU A C 1
ATOM 1772 O O . GLU A 1 222 ? 5.179 3.850 -28.007 1.00 84.62 222 GLU A O 1
ATOM 1777 N N . ARG A 1 223 ? 3.611 4.459 -29.487 1.00 85.00 223 ARG A N 1
ATOM 1778 C CA . ARG A 1 223 ? 4.365 3.992 -30.669 1.00 85.00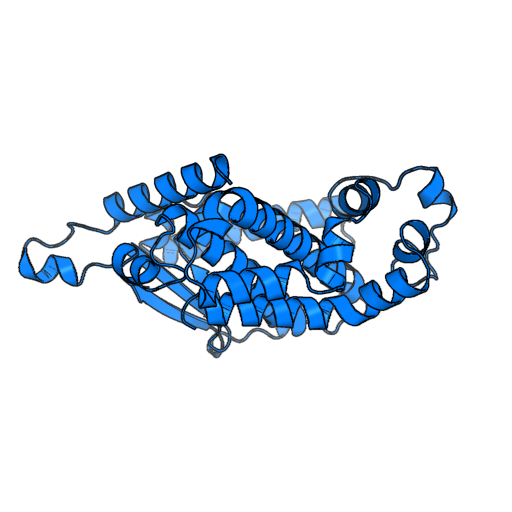 223 ARG A CA 1
ATOM 1779 C C . ARG A 1 223 ? 5.831 4.454 -30.680 1.00 85.00 223 ARG A C 1
ATOM 1781 O O . ARG A 1 223 ? 6.722 3.672 -30.979 1.00 85.00 223 ARG A O 1
ATOM 1788 N N . ARG A 1 224 ? 6.084 5.706 -30.279 1.00 86.56 224 ARG A N 1
ATOM 1789 C CA . ARG A 1 224 ? 7.443 6.274 -30.172 1.00 86.56 224 ARG A CA 1
ATOM 1790 C C . ARG A 1 224 ? 8.334 5.560 -29.149 1.00 86.56 224 ARG A C 1
ATOM 1792 O O . ARG A 1 224 ? 9.549 5.623 -29.262 1.00 86.56 224 ARG A O 1
ATOM 1799 N N . VAL A 1 225 ? 7.734 4.958 -28.124 1.00 89.31 225 VAL A N 1
ATOM 1800 C CA . VAL A 1 225 ? 8.421 4.185 -27.083 1.00 89.31 225 VAL A CA 1
ATOM 1801 C C . VAL A 1 225 ? 8.604 2.753 -27.553 1.00 89.31 225 VAL A C 1
ATOM 1803 O O . VAL A 1 225 ? 9.688 2.217 -27.393 1.00 89.31 225 VAL A O 1
ATOM 1806 N N . GLU A 1 226 ? 7.579 2.159 -28.168 1.00 87.94 226 GLU A N 1
ATOM 1807 C CA . GLU A 1 226 ? 7.621 0.794 -28.708 1.00 87.94 226 GLU A CA 1
ATOM 1808 C C . GLU A 1 226 ? 8.817 0.581 -29.648 1.00 87.94 226 GLU A C 1
ATOM 1810 O O . GLU A 1 226 ? 9.519 -0.417 -29.525 1.00 87.94 226 GLU A O 1
ATOM 1815 N N . GLU A 1 227 ? 9.110 1.560 -30.510 1.00 89.69 227 GLU A N 1
ATOM 1816 C CA . GLU A 1 227 ? 10.254 1.539 -31.436 1.00 89.69 227 GLU A CA 1
ATOM 1817 C C . GLU A 1 227 ? 11.631 1.543 -30.733 1.00 89.69 227 GLU A C 1
ATOM 1819 O O . GLU A 1 227 ? 12.636 1.205 -31.355 1.00 89.69 227 GLU A O 1
ATOM 1824 N N . GLN A 1 228 ? 11.688 1.900 -29.445 1.00 89.44 228 GLN A N 1
ATOM 1825 C CA . GLN A 1 228 ? 12.907 1.920 -28.627 1.00 89.44 228 GLN A CA 1
ATOM 1826 C C . GLN A 1 228 ? 13.054 0.669 -27.746 1.00 89.44 228 GLN A C 1
ATOM 1828 O O . GLN A 1 228 ? 14.113 0.464 -27.149 1.00 89.44 228 GLN A O 1
ATOM 1833 N N . LEU A 1 229 ? 12.011 -0.164 -27.634 1.00 90.69 229 LEU A N 1
ATOM 1834 C CA . LEU A 1 229 ? 12.030 -1.327 -26.752 1.00 90.69 229 LEU A CA 1
ATOM 1835 C C . LEU A 1 229 ? 12.825 -2.486 -27.354 1.00 90.69 229 LEU A C 1
ATOM 1837 O O . LEU A 1 229 ? 12.823 -2.730 -28.559 1.00 90.69 229 LEU A O 1
ATOM 1841 N N . SER A 1 230 ? 13.473 -3.254 -26.484 1.00 88.56 230 SER A N 1
ATOM 1842 C CA . SER A 1 230 ? 14.260 -4.423 -26.869 1.00 88.56 230 SER A CA 1
ATOM 1843 C C . SER A 1 230 ? 14.100 -5.548 -25.861 1.00 88.56 230 SER A C 1
ATOM 1845 O O . SER A 1 230 ? 14.281 -5.343 -24.666 1.00 88.56 230 SER A O 1
ATOM 1847 N N . LEU A 1 231 ? 13.858 -6.771 -26.345 1.00 85.25 231 LEU A N 1
ATOM 1848 C CA . LEU A 1 231 ? 13.797 -7.976 -25.504 1.00 85.25 231 LEU A CA 1
ATOM 1849 C C . LEU A 1 231 ? 15.119 -8.296 -24.791 1.00 85.25 231 LEU A C 1
ATOM 1851 O O . LEU A 1 231 ? 15.132 -9.085 -23.853 1.00 85.25 231 LEU A O 1
ATOM 1855 N N . HIS A 1 232 ? 16.221 -7.689 -25.229 1.00 86.81 232 HIS A N 1
ATOM 1856 C CA . HIS A 1 232 ? 17.550 -7.913 -24.666 1.00 86.81 232 HIS A CA 1
ATOM 1857 C C . HIS A 1 232 ? 17.983 -6.824 -23.678 1.00 86.81 232 HIS A C 1
ATOM 1859 O O . HIS A 1 232 ? 19.032 -6.960 -23.051 1.00 86.81 232 HIS A O 1
ATOM 1865 N N . ALA A 1 233 ? 17.204 -5.749 -23.540 1.00 85.56 233 ALA A N 1
ATOM 1866 C CA . ALA A 1 233 ? 17.495 -4.673 -22.603 1.00 85.56 233 ALA A CA 1
ATOM 1867 C C . ALA A 1 233 ? 16.842 -4.938 -21.229 1.00 85.56 233 ALA A C 1
ATOM 1869 O O . ALA A 1 233 ? 15.744 -5.504 -21.169 1.00 85.56 233 ALA A O 1
ATOM 1870 N N . PRO A 1 234 ? 17.463 -4.503 -20.114 1.00 82.06 234 PRO A N 1
ATOM 1871 C CA . PRO A 1 234 ? 16.816 -4.499 -18.804 1.00 82.06 234 PRO A CA 1
ATOM 1872 C C . PRO A 1 234 ? 15.473 -3.771 -18.866 1.00 82.06 234 PRO A C 1
ATOM 1874 O O . PRO A 1 234 ? 15.365 -2.712 -19.481 1.00 82.06 234 PRO A O 1
ATOM 1877 N N . PHE A 1 235 ? 14.432 -4.345 -18.258 1.00 84.81 235 PHE A N 1
ATOM 1878 C CA . PHE A 1 235 ? 13.070 -3.793 -18.316 1.00 84.81 235 PHE A CA 1
ATOM 1879 C C . PHE A 1 235 ? 12.576 -3.517 -19.745 1.00 84.81 235 PHE A C 1
ATOM 1881 O O . PHE A 1 235 ? 11.770 -2.615 -19.960 1.00 84.81 235 PHE A O 1
ATOM 1888 N N . TYR A 1 236 ? 13.073 -4.274 -20.723 1.00 88.94 236 TYR A N 1
ATOM 1889 C CA . TYR A 1 236 ? 12.807 -4.089 -22.146 1.00 88.94 236 TYR A CA 1
ATOM 1890 C C . TYR A 1 236 ? 13.271 -2.739 -22.725 1.00 88.94 236 TYR A C 1
ATOM 1892 O O . TYR A 1 236 ? 12.807 -2.348 -23.791 1.00 88.94 236 TYR A O 1
ATOM 1900 N N . GLY A 1 237 ? 14.158 -2.008 -22.037 1.00 90.19 237 GLY A N 1
ATOM 1901 C CA . GLY A 1 237 ? 14.555 -0.637 -22.397 1.00 90.19 237 GLY A CA 1
ATOM 1902 C C . GLY A 1 237 ? 13.518 0.424 -22.012 1.00 90.19 237 GLY A C 1
ATOM 1903 O O . GLY A 1 237 ? 13.635 1.584 -22.395 1.00 90.19 237 GLY A O 1
ATOM 1904 N N . LEU A 1 238 ? 12.486 0.046 -21.246 1.00 91.06 238 LEU A N 1
ATOM 1905 C CA . LEU A 1 238 ? 11.371 0.934 -20.922 1.00 91.06 238 LEU A CA 1
ATOM 1906 C C . LEU A 1 238 ? 11.801 2.133 -20.067 1.00 91.06 238 LEU A C 1
ATOM 1908 O O . LEU A 1 238 ? 11.263 3.221 -20.241 1.00 91.06 238 LEU A O 1
ATOM 1912 N N . LEU A 1 239 ? 12.749 1.951 -19.144 1.00 92.38 239 LEU A N 1
ATOM 1913 C CA . LEU A 1 239 ? 13.239 3.051 -18.308 1.00 92.38 239 LEU A CA 1
ATOM 1914 C C . LEU A 1 239 ? 13.982 4.091 -19.146 1.00 92.38 239 LEU A C 1
ATOM 1916 O O . LEU A 1 239 ? 13.672 5.275 -19.052 1.00 92.38 239 LEU A O 1
ATOM 1920 N N . ASP A 1 240 ? 14.878 3.643 -20.022 1.00 92.56 240 ASP A N 1
ATOM 1921 C CA . ASP A 1 240 ? 15.663 4.522 -20.893 1.00 92.56 240 ASP A CA 1
ATOM 1922 C C . ASP A 1 240 ? 14.780 5.301 -21.881 1.00 92.56 240 ASP A C 1
ATOM 1924 O O . ASP A 1 240 ? 15.097 6.427 -22.256 1.00 92.56 240 ASP A O 1
ATOM 1928 N N . ALA A 1 241 ? 13.634 4.735 -22.273 1.00 92.25 241 ALA A N 1
ATOM 1929 C CA . ALA A 1 241 ? 12.690 5.398 -23.168 1.00 92.25 241 ALA A CA 1
ATOM 1930 C C . ALA A 1 241 ? 11.897 6.545 -22.505 1.00 92.25 241 ALA A C 1
ATOM 1932 O O . ALA A 1 241 ? 11.338 7.390 -23.209 1.00 92.25 241 ALA A O 1
ATOM 1933 N N . TYR A 1 242 ? 11.808 6.572 -21.169 1.00 91.50 242 TYR A N 1
ATOM 1934 C CA . TYR A 1 242 ? 11.018 7.563 -20.424 1.00 91.50 242 TYR A CA 1
ATOM 1935 C C . TYR A 1 242 ? 11.843 8.493 -19.533 1.00 91.50 242 TYR A C 1
ATOM 1937 O O . TYR A 1 242 ? 11.337 9.556 -19.169 1.00 91.50 242 TYR A O 1
ATOM 1945 N N . PHE A 1 243 ? 13.072 8.118 -19.187 1.00 92.62 243 PHE A N 1
ATOM 1946 C CA . PHE A 1 243 ? 13.912 8.849 -18.245 1.00 92.62 243 PHE A CA 1
ATOM 1947 C C . PHE A 1 243 ? 15.323 9.062 -18.815 1.00 92.62 243 PHE A C 1
ATOM 1949 O O . PHE A 1 243 ? 15.836 8.194 -19.524 1.00 92.62 243 PHE A O 1
ATOM 1956 N N . PRO A 1 244 ? 15.988 10.185 -18.487 1.00 93.31 244 PRO A N 1
ATOM 1957 C CA . PRO A 1 244 ? 17.432 10.333 -18.650 1.00 93.31 244 PRO A CA 1
ATOM 1958 C C . PRO A 1 244 ? 18.204 9.153 -18.041 1.00 93.31 244 PRO A C 1
ATOM 1960 O O . PRO A 1 244 ? 17.766 8.554 -17.062 1.00 93.31 244 PRO A O 1
ATOM 1963 N N . ALA A 1 245 ? 19.372 8.821 -18.598 1.00 92.25 245 ALA A N 1
ATOM 1964 C CA . ALA A 1 245 ? 20.104 7.596 -18.251 1.00 92.25 245 ALA A CA 1
ATOM 1965 C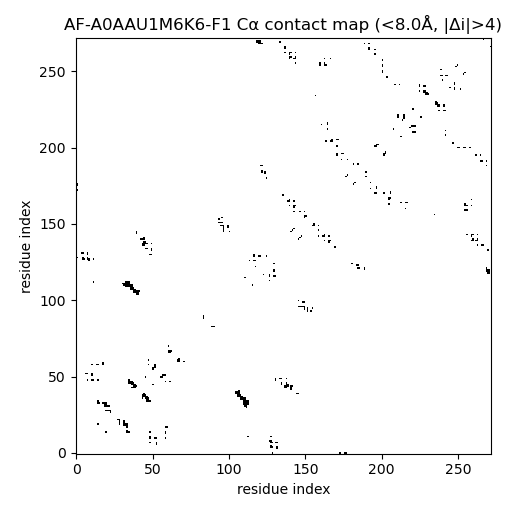 C . ALA A 1 245 ? 20.492 7.480 -16.759 1.00 92.25 245 ALA A C 1
ATOM 1967 O O . ALA A 1 245 ? 20.561 6.378 -16.212 1.00 92.25 245 ALA A O 1
ATOM 1968 N N . ASP A 1 246 ? 20.770 8.599 -16.092 1.00 93.25 246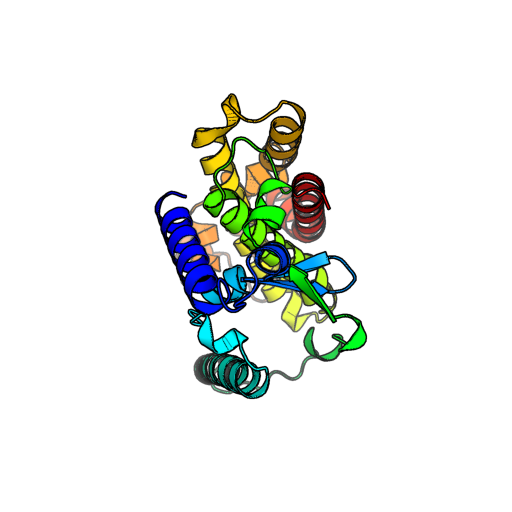 ASP A N 1
ATOM 1969 C CA . ASP A 1 246 ? 21.065 8.657 -14.660 1.00 93.25 246 ASP A CA 1
ATOM 1970 C C . ASP A 1 246 ? 19.811 8.440 -13.801 1.00 93.25 246 ASP A C 1
ATOM 1972 O O . ASP A 1 246 ? 19.849 7.653 -12.851 1.00 93.25 246 ASP A O 1
ATOM 1976 N N . GLU A 1 247 ? 18.684 9.052 -14.172 1.00 93.50 247 GLU A N 1
ATOM 1977 C CA . GLU A 1 247 ? 17.384 8.838 -13.526 1.00 93.50 247 GLU A CA 1
ATOM 1978 C C . GLU A 1 247 ? 16.868 7.409 -13.737 1.00 93.50 247 GLU A C 1
ATOM 1980 O O . GLU A 1 247 ? 16.415 6.772 -12.785 1.00 93.50 247 GLU A O 1
ATOM 1985 N N . ALA A 1 248 ? 16.999 6.874 -14.955 1.00 92.44 248 ALA A N 1
ATOM 1986 C CA . ALA A 1 248 ? 16.641 5.503 -15.304 1.00 92.44 248 ALA A CA 1
ATOM 1987 C C . ALA A 1 248 ? 17.408 4.496 -14.440 1.00 92.44 248 ALA A C 1
ATOM 1989 O O . ALA A 1 248 ? 16.807 3.589 -13.864 1.00 92.44 248 ALA A O 1
ATOM 1990 N N . ARG A 1 249 ? 18.725 4.689 -14.283 1.00 91.56 249 ARG A N 1
ATOM 1991 C CA . ARG A 1 249 ? 19.566 3.851 -13.418 1.00 91.56 249 ARG A CA 1
ATOM 1992 C C . ARG A 1 249 ? 19.189 3.990 -11.947 1.00 91.56 249 ARG A C 1
ATOM 1994 O O . ARG A 1 249 ? 19.003 2.986 -11.269 1.00 91.56 249 ARG A O 1
ATOM 2001 N N . SER A 1 250 ? 19.034 5.224 -11.466 1.00 91.56 250 SER A N 1
ATOM 2002 C CA . SER A 1 250 ? 18.633 5.506 -10.083 1.00 91.56 250 SER A CA 1
ATOM 2003 C C . SER A 1 250 ? 17.300 4.838 -9.735 1.00 91.56 250 SER A C 1
ATOM 2005 O O . SER A 1 250 ? 17.165 4.217 -8.682 1.00 91.56 250 SER A O 1
ATOM 2007 N N . LEU A 1 251 ? 16.325 4.890 -10.647 1.00 92.62 251 LEU A N 1
ATOM 2008 C CA . LEU A 1 251 ? 15.033 4.240 -10.470 1.00 92.62 251 LEU A CA 1
ATOM 2009 C C . LEU A 1 251 ? 15.130 2.715 -10.606 1.00 92.62 251 LEU A C 1
ATOM 2011 O O . LEU A 1 251 ? 14.518 1.996 -9.823 1.00 92.62 251 LEU A O 1
ATOM 2015 N N . GLY A 1 252 ? 15.899 2.210 -11.571 1.00 91.44 252 GLY A N 1
ATOM 2016 C CA . GLY A 1 252 ? 16.119 0.778 -11.769 1.00 91.44 252 GLY A CA 1
ATOM 2017 C C . GLY A 1 252 ? 16.698 0.107 -10.523 1.00 91.44 252 GLY A C 1
ATOM 2018 O O . GLY A 1 252 ? 16.109 -0.845 -10.008 1.00 91.44 252 GLY A O 1
ATOM 2019 N N . ASP A 1 253 ? 17.788 0.666 -9.999 1.00 90.25 253 ASP A N 1
ATOM 2020 C CA . ASP A 1 253 ? 18.559 0.087 -8.895 1.00 90.25 253 ASP A CA 1
ATOM 2021 C C . ASP A 1 253 ? 17.991 0.474 -7.517 1.00 90.25 253 ASP A C 1
ATOM 2023 O O . ASP A 1 253 ? 18.017 -0.309 -6.565 1.00 90.25 253 ASP A O 1
ATOM 2027 N N . GLY A 1 254 ? 17.459 1.693 -7.392 1.00 93.44 254 GLY A N 1
ATOM 2028 C CA . GLY A 1 254 ? 17.062 2.284 -6.114 1.00 93.44 254 GLY A CA 1
ATOM 2029 C C . GLY A 1 254 ? 15.634 1.978 -5.669 1.00 93.44 254 GLY A C 1
ATOM 2030 O O . GLY A 1 254 ? 15.315 2.189 -4.498 1.00 93.44 254 GLY A O 1
ATOM 2031 N N . LEU A 1 255 ? 14.758 1.476 -6.549 1.00 94.44 255 LEU A N 1
ATOM 2032 C CA . LEU A 1 255 ? 13.326 1.345 -6.245 1.00 94.44 255 LEU A CA 1
ATOM 2033 C C . LEU A 1 255 ? 13.034 0.425 -5.054 1.00 94.44 255 LEU A C 1
ATOM 2035 O O . LEU A 1 255 ? 12.157 0.733 -4.247 1.00 94.44 255 LEU A O 1
ATOM 2039 N N . ALA A 1 256 ? 13.752 -0.693 -4.926 1.00 93.81 256 ALA A N 1
ATOM 2040 C CA . ALA A 1 256 ? 13.563 -1.622 -3.811 1.00 93.81 256 ALA A CA 1
ATOM 2041 C C . ALA A 1 256 ? 13.933 -0.969 -2.470 1.00 93.81 256 ALA A C 1
ATOM 2043 O O . ALA A 1 256 ? 13.116 -0.947 -1.554 1.00 93.81 256 ALA A O 1
ATOM 2044 N N . SER A 1 257 ? 15.117 -0.352 -2.398 1.00 95.50 257 SER A N 1
ATOM 2045 C CA . SER A 1 257 ? 15.576 0.385 -1.213 1.00 95.50 257 SER A CA 1
ATOM 2046 C C . SER A 1 257 ? 14.634 1.542 -0.861 1.00 95.50 257 SER A C 1
ATOM 2048 O O . SER A 1 257 ? 14.281 1.738 0.301 1.00 95.50 257 SER A O 1
ATOM 2050 N N . HIS A 1 258 ? 14.141 2.268 -1.870 1.00 97.38 258 HIS A N 1
ATOM 2051 C CA . HIS A 1 258 ? 13.173 3.343 -1.660 1.00 97.38 258 HIS A CA 1
ATOM 2052 C C . HIS A 1 258 ? 11.826 2.825 -1.146 1.00 97.38 258 HIS A C 1
ATOM 2054 O O . HIS A 1 258 ? 11.228 3.434 -0.264 1.00 97.38 258 HIS A O 1
ATOM 2060 N N . THR A 1 259 ? 11.360 1.676 -1.645 1.00 97.19 259 THR A N 1
ATOM 2061 C CA . THR A 1 259 ? 10.135 1.025 -1.151 1.00 97.19 259 THR A CA 1
ATOM 2062 C C . THR A 1 259 ? 10.254 0.699 0.336 1.00 97.19 259 THR A C 1
ATOM 2064 O O . THR A 1 259 ? 9.373 1.089 1.103 1.00 97.19 259 THR A O 1
ATOM 2067 N N . ALA A 1 260 ? 11.365 0.075 0.742 1.00 96.38 260 ALA A N 1
ATOM 2068 C CA . ALA A 1 260 ? 11.666 -0.226 2.141 1.00 96.38 260 ALA A CA 1
ATOM 2069 C C . ALA A 1 260 ? 11.704 1.050 2.994 1.00 96.38 260 ALA A C 1
ATOM 2071 O O . ALA A 1 260 ? 11.039 1.140 4.026 1.00 96.38 260 ALA A O 1
ATOM 2072 N N . HIS A 1 261 ? 12.400 2.086 2.514 1.00 97.12 261 HIS A N 1
ATOM 2073 C CA . HIS A 1 261 ? 12.479 3.376 3.194 1.00 97.12 261 HIS A CA 1
ATOM 2074 C C . HIS A 1 261 ? 11.090 3.988 3.436 1.00 97.12 261 HIS A C 1
ATOM 2076 O O . HIS A 1 261 ? 10.766 4.339 4.572 1.00 97.12 261 HIS A O 1
ATOM 2082 N N . VAL A 1 262 ? 10.235 4.079 2.408 1.00 98.19 262 VAL A N 1
ATOM 2083 C CA . VAL A 1 262 ? 8.874 4.621 2.571 1.00 98.19 262 VAL A CA 1
ATOM 2084 C C . VAL A 1 262 ? 8.040 3.745 3.509 1.00 98.19 262 VAL A C 1
ATOM 2086 O O . VAL A 1 262 ? 7.334 4.280 4.367 1.00 98.19 262 VAL A O 1
ATOM 2089 N N . ALA A 1 263 ? 8.137 2.418 3.399 1.00 97.25 263 ALA A N 1
ATOM 2090 C CA . ALA A 1 263 ? 7.451 1.489 4.294 1.00 97.25 263 ALA A CA 1
ATOM 2091 C C . ALA A 1 263 ? 7.844 1.725 5.764 1.00 97.25 263 ALA A C 1
ATOM 2093 O O . ALA A 1 263 ? 6.981 1.760 6.646 1.00 97.25 263 ALA A O 1
ATOM 2094 N N . ASP A 1 264 ? 9.131 1.936 6.038 1.00 96.75 264 ASP A N 1
ATOM 2095 C CA . ASP A 1 264 ? 9.654 2.188 7.382 1.00 96.75 264 ASP A CA 1
ATOM 2096 C C . ASP A 1 264 ? 9.212 3.538 7.936 1.00 96.75 264 ASP A C 1
ATOM 2098 O O . ASP A 1 264 ? 8.819 3.628 9.100 1.00 96.75 264 ASP A O 1
ATOM 2102 N N . ARG A 1 265 ? 9.211 4.589 7.108 1.00 97.56 265 ARG A N 1
ATOM 2103 C CA . ARG A 1 265 ? 8.687 5.904 7.504 1.00 97.56 265 ARG A CA 1
ATOM 2104 C C . ARG A 1 265 ? 7.193 5.843 7.820 1.00 97.56 265 ARG A C 1
ATOM 2106 O O . ARG A 1 265 ? 6.764 6.370 8.843 1.00 97.56 265 ARG A O 1
ATOM 2113 N N . MET A 1 266 ? 6.409 5.154 6.991 1.00 97.50 266 MET A N 1
ATOM 2114 C CA . MET A 1 266 ? 4.978 4.935 7.224 1.00 97.50 266 MET A CA 1
ATOM 2115 C C . MET A 1 266 ? 4.724 4.109 8.491 1.00 97.50 266 MET A C 1
ATOM 2117 O O . MET A 1 266 ? 3.804 4.406 9.253 1.00 97.50 266 MET A O 1
ATOM 2121 N N . HIS A 1 267 ? 5.556 3.098 8.751 1.00 95.19 267 HIS A N 1
ATOM 2122 C CA . HIS A 1 267 ? 5.486 2.306 9.975 1.00 95.19 267 HIS A CA 1
ATOM 2123 C C . HIS A 1 267 ? 5.801 3.151 11.217 1.00 95.19 267 HIS A C 1
ATOM 2125 O O . HIS A 1 267 ? 5.002 3.152 12.156 1.00 95.19 267 HIS A O 1
ATOM 2131 N N . ALA A 1 268 ? 6.885 3.932 11.196 1.00 94.81 268 ALA A N 1
ATOM 2132 C CA . ALA A 1 268 ? 7.234 4.857 12.273 1.00 94.81 268 ALA A CA 1
ATOM 2133 C C . ALA A 1 268 ? 6.106 5.869 12.533 1.00 94.81 268 ALA A C 1
ATOM 2135 O O . ALA A 1 268 ? 5.709 6.075 13.679 1.00 94.81 268 ALA A O 1
ATOM 2136 N N . TRP A 1 269 ? 5.522 6.430 11.470 1.00 95.94 269 TRP A N 1
ATOM 2137 C CA . TRP A 1 269 ? 4.400 7.362 11.580 1.00 95.94 269 TRP A CA 1
ATOM 2138 C C . TRP A 1 269 ? 3.138 6.711 12.170 1.00 95.94 269 TRP A C 1
ATOM 2140 O O . TRP A 1 269 ? 2.420 7.326 12.956 1.00 95.94 269 TRP A O 1
ATOM 2150 N N . SER A 1 270 ? 2.879 5.437 11.868 1.00 94.31 270 SER A N 1
ATOM 2151 C CA . SER A 1 270 ? 1.728 4.706 12.418 1.00 94.31 270 SER A CA 1
ATOM 2152 C C . SER A 1 270 ? 1.822 4.400 13.924 1.00 94.31 270 SER A C 1
ATOM 2154 O O . SER A 1 270 ? 0.864 3.862 14.487 1.00 94.31 270 SER A O 1
ATOM 2156 N N . GLY A 1 271 ? 2.943 4.753 14.570 1.00 86.06 271 GLY A N 1
ATOM 2157 C CA . GLY A 1 271 ? 3.249 4.408 15.960 1.00 86.06 271 GLY A CA 1
ATOM 2158 C C . GLY A 1 271 ? 3.742 2.970 16.108 1.00 86.06 271 GLY A C 1
ATOM 2159 O O . GLY A 1 271 ? 3.326 2.306 17.057 1.00 86.06 271 GLY A O 1
ATOM 2160 N N . GLY A 1 272 ? 4.523 2.513 15.115 1.00 57.94 272 GLY A N 1
ATOM 2161 C CA . GLY A 1 272 ? 5.003 1.142 14.917 1.00 57.94 272 GLY A CA 1
ATOM 2162 C C . GLY A 1 272 ? 5.335 0.350 16.170 1.00 57.94 272 GLY A C 1
ATOM 2163 O O . GLY A 1 272 ? 5.985 0.914 17.076 1.00 57.94 272 GLY A O 1
#

Foldseek 3Di:
DVVLLVLLVVLLVQLCVVFAPPDPDPVCRQVTFSKKFKAFQRFTQDMPSLCCSPVVDGNVCPPDPVSVVVSVVVVVVVVVVVVCVVVVNPDDPDDALVVVDDPVRMDMDTDHLVVLQCQFFFNVDDSSVSSVLSSLLNLLCCLLPSRVSPPDPVCLLVSLLSLLLSLLVNLVVLVVCCVVCLVVGDPVRNVLSCCLCVPPLNVCSPPFDPQLSCCSPPDDRDPQQVVQAQPPDVSRCSLVSGDPPVSSVCSSVVSNVSSVVNSVSSVVSGVD